Protein AF-A0A7C4SU03-F1 (afdb_monomer_lite)

Radius of gyration: 24.56 Å; chains: 1; bounding box: 64×35×61 Å

Structure (mmCIF, N/CA/C/O backbone):
data_AF-A0A7C4SU03-F1
#
_entry.id   AF-A0A7C4SU03-F1
#
loop_
_atom_site.group_PDB
_atom_site.id
_atom_site.type_symbol
_atom_site.label_atom_id
_atom_site.label_alt_id
_atom_site.label_comp_id
_atom_site.label_asym_id
_atom_site.label_entity_id
_atom_site.label_seq_id
_atom_site.pdbx_PDB_ins_code
_atom_site.Cartn_x
_atom_site.Cartn_y
_atom_site.Cartn_z
_atom_site.occupancy
_atom_site.B_iso_or_equiv
_atom_site.auth_seq_id
_atom_site.auth_comp_id
_atom_site.auth_asym_id
_atom_site.auth_atom_id
_atom_site.pdbx_PDB_model_num
ATOM 1 N N . MET A 1 1 ? -6.527 -15.882 15.528 1.00 62.25 1 MET A N 1
ATOM 2 C CA . MET A 1 1 ? -7.435 -15.009 16.306 1.00 62.25 1 MET A CA 1
ATOM 3 C C . MET A 1 1 ? -7.776 -13.803 15.451 1.00 62.25 1 MET A C 1
ATOM 5 O O . MET A 1 1 ? -6.850 -13.147 14.989 1.00 62.25 1 MET A O 1
ATOM 9 N N . ALA A 1 2 ? -9.057 -13.555 15.181 1.00 81.38 2 ALA A N 1
ATOM 10 C CA . ALA A 1 2 ? -9.484 -12.417 14.367 1.00 81.38 2 ALA A CA 1
ATOM 11 C C . ALA A 1 2 ? -9.344 -11.102 15.155 1.00 81.38 2 ALA A C 1
ATOM 13 O O . ALA A 1 2 ? -9.629 -11.066 16.355 1.00 81.38 2 ALA A O 1
ATOM 14 N N . ILE A 1 3 ? -8.913 -10.030 14.482 1.00 89.31 3 ILE A N 1
ATOM 15 C CA . ILE A 1 3 ? -8.774 -8.687 15.061 1.00 89.31 3 ILE A CA 1
ATOM 16 C C . ILE A 1 3 ? -9.475 -7.681 14.151 1.00 89.31 3 ILE A C 1
ATOM 18 O O . ILE A 1 3 ? -9.159 -7.593 12.965 1.00 89.31 3 ILE A O 1
ATOM 22 N N . LEU A 1 4 ? -10.360 -6.863 14.718 1.00 90.19 4 LEU A N 1
ATOM 23 C CA . LEU A 1 4 ? -11.078 -5.818 13.996 1.00 90.19 4 LEU A CA 1
ATOM 24 C C . LEU A 1 4 ? -10.644 -4.422 14.456 1.00 90.19 4 LEU A C 1
ATOM 26 O O . LEU A 1 4 ? -10.485 -4.157 15.642 1.00 90.19 4 LEU A O 1
ATOM 30 N N . HIS A 1 5 ? -10.486 -3.507 13.500 1.00 90.25 5 HIS A N 1
ATOM 31 C CA . HIS A 1 5 ? -10.099 -2.117 13.740 1.00 90.25 5 HIS A CA 1
ATOM 32 C C . HIS A 1 5 ? -11.241 -1.171 13.347 1.00 90.25 5 HIS A C 1
ATOM 34 O O . HIS A 1 5 ? -11.521 -1.001 12.157 1.00 90.25 5 HIS A O 1
ATOM 40 N N . LEU A 1 6 ? -11.871 -0.513 14.326 1.00 90.38 6 LEU A N 1
ATOM 41 C CA . LEU A 1 6 ? -12.967 0.437 14.101 1.00 90.38 6 LEU A CA 1
ATOM 42 C C . LEU A 1 6 ? -12.547 1.882 14.422 1.00 90.38 6 LEU A C 1
ATOM 44 O O . LEU A 1 6 ? -12.082 2.160 15.527 1.00 90.38 6 LEU A O 1
ATOM 48 N N . PRO A 1 7 ? -12.700 2.840 13.489 1.00 89.00 7 PRO A N 1
ATOM 49 C CA . PRO A 1 7 ? -12.326 4.229 13.732 1.00 89.00 7 PRO A CA 1
ATOM 50 C C . PRO A 1 7 ? -13.266 4.911 14.731 1.00 89.00 7 PRO A C 1
ATOM 52 O O . PRO A 1 7 ? -14.486 4.783 14.655 1.00 89.00 7 PRO A O 1
ATOM 55 N N . VAL A 1 8 ? -12.699 5.733 15.613 1.00 87.94 8 VAL A N 1
ATOM 56 C CA . VAL A 1 8 ? -13.459 6.456 16.641 1.00 87.94 8 VAL A CA 1
ATOM 57 C C . VAL A 1 8 ? -13.804 7.861 16.164 1.00 87.94 8 VAL A C 1
ATOM 59 O O . VAL A 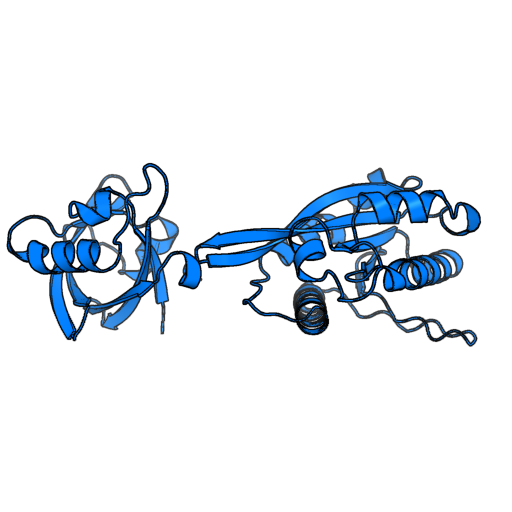1 8 ? -12.936 8.730 16.060 1.00 87.94 8 VAL A O 1
ATOM 62 N N . GLY A 1 9 ? -15.084 8.089 15.870 1.00 86.44 9 GLY A N 1
ATOM 63 C CA . GLY A 1 9 ? -15.641 9.402 15.527 1.00 86.44 9 GLY A CA 1
ATOM 64 C C . GLY A 1 9 ? -16.333 10.100 16.703 1.00 86.44 9 GLY A C 1
ATOM 65 O O . GLY A 1 9 ? -16.312 9.628 17.837 1.00 86.44 9 GLY A O 1
ATOM 66 N N . LYS A 1 10 ? -17.007 11.227 16.426 1.00 86.75 10 LYS A N 1
ATOM 67 C CA . LYS A 1 10 ? -17.815 11.960 17.425 1.00 86.75 10 LYS A CA 1
ATOM 68 C C . LYS A 1 10 ? -18.916 11.079 18.033 1.00 86.75 10 LYS A C 1
ATOM 70 O O . LYS A 1 10 ? -19.111 11.121 19.241 1.00 86.75 10 LYS A O 1
ATOM 75 N N . MET A 1 11 ? -19.588 10.271 17.208 1.00 88.81 11 MET A N 1
ATOM 76 C CA . MET A 1 11 ? -20.678 9.386 17.642 1.00 88.81 11 MET A CA 1
ATOM 77 C C . MET A 1 11 ? -20.215 8.321 18.639 1.00 88.81 11 MET A C 1
ATOM 79 O O . MET A 1 11 ? -20.899 8.077 19.630 1.00 88.81 11 MET A O 1
ATOM 83 N N . ALA A 1 12 ? -19.003 7.789 18.458 1.00 89.38 12 ALA A N 1
ATOM 84 C CA . ALA A 1 12 ? -18.433 6.801 19.372 1.00 89.38 12 ALA A CA 1
ATOM 85 C C . ALA A 1 12 ? -18.260 7.370 20.790 1.00 89.38 12 ALA A C 1
ATOM 87 O O . ALA A 1 12 ? -18.504 6.687 21.780 1.00 89.38 12 ALA A O 1
ATOM 88 N N . LEU A 1 13 ? -17.938 8.658 20.919 1.00 88.88 13 LEU A N 1
ATOM 89 C CA . LEU A 1 13 ? -17.855 9.317 22.230 1.00 88.88 13 LEU A CA 1
ATOM 90 C C . LEU A 1 13 ? -19.230 9.621 22.857 1.00 88.88 13 LEU A C 1
ATOM 92 O O . LEU A 1 13 ? -19.307 9.951 24.044 1.00 88.88 13 LEU A O 1
ATOM 96 N N . GLN A 1 14 ? -20.302 9.542 22.063 1.00 90.19 14 GLN A N 1
ATOM 97 C CA . GLN A 1 14 ? -21.685 9.778 22.482 1.00 90.19 14 GLN A CA 1
ATOM 98 C C . GLN A 1 14 ? -22.458 8.485 22.782 1.00 90.19 14 GLN A C 1
ATOM 100 O O . GLN A 1 14 ? -23.571 8.571 23.288 1.00 90.19 14 GLN A O 1
ATOM 105 N N . GLY A 1 15 ? -21.871 7.308 22.538 1.00 92.38 15 GLY A N 1
ATOM 106 C CA . GLY A 1 15 ? -22.509 6.021 22.839 1.00 92.38 15 GLY A CA 1
ATOM 107 C C . GLY A 1 15 ? -22.808 5.138 21.629 1.00 92.38 15 GLY A C 1
ATOM 108 O O . GLY A 1 15 ? -23.491 4.133 21.794 1.00 92.38 15 GLY A O 1
ATOM 109 N N . TYR A 1 16 ? -22.344 5.511 20.431 1.00 93.12 16 TYR A N 1
ATOM 110 C CA . TYR A 1 16 ? -22.682 4.813 19.189 1.00 93.12 16 TYR A CA 1
ATOM 111 C C . TYR A 1 16 ? -21.452 4.552 18.321 1.00 93.12 16 TYR A C 1
ATOM 113 O O . TYR A 1 16 ? -20.803 5.497 17.866 1.00 93.12 16 TYR A O 1
ATOM 121 N N . LEU A 1 17 ? -21.169 3.288 18.014 1.00 92.00 17 LEU A N 1
ATOM 122 C CA . LEU A 1 17 ? -20.085 2.901 17.111 1.00 92.00 17 LEU A CA 1
ATOM 123 C C . LEU A 1 17 ? -20.641 2.120 15.920 1.00 92.00 17 LEU A C 1
ATOM 125 O O . LEU A 1 17 ? -21.131 1.006 16.075 1.00 92.00 17 LEU A O 1
ATOM 129 N N . ASP A 1 18 ? -20.560 2.717 14.732 1.00 90.12 18 ASP A N 1
ATOM 130 C CA . ASP A 1 18 ? -20.998 2.076 13.492 1.00 90.12 18 ASP A CA 1
ATOM 131 C C . ASP A 1 18 ? -19.976 1.029 13.025 1.00 90.12 18 ASP A C 1
ATOM 133 O O . ASP A 1 18 ? -18.778 1.313 12.917 1.00 90.12 18 ASP A O 1
ATOM 137 N N . VAL A 1 19 ? -20.469 -0.160 12.684 1.00 88.62 19 VAL A N 1
ATOM 138 C CA . VAL A 1 19 ? -19.707 -1.249 12.068 1.00 88.62 19 VAL A CA 1
ATOM 139 C C . VAL A 1 19 ? -20.008 -1.262 10.573 1.00 88.62 19 VAL A C 1
ATOM 141 O O . VAL A 1 19 ? -21.158 -1.171 10.135 1.00 88.62 19 VAL A O 1
ATOM 144 N N . ARG A 1 20 ? -18.961 -1.336 9.751 1.00 84.75 20 ARG A N 1
ATOM 145 C CA . ARG A 1 20 ? -19.117 -1.326 8.290 1.00 84.75 20 ARG A CA 1
ATOM 146 C C . ARG A 1 20 ? -19.678 -2.666 7.815 1.00 84.75 20 ARG A C 1
ATOM 148 O O . ARG A 1 20 ? -19.338 -3.668 8.429 1.00 84.75 20 ARG A O 1
ATOM 155 N N . PRO A 1 21 ? -20.412 -2.718 6.686 1.00 84.31 21 PRO A N 1
ATOM 156 C CA . PRO A 1 21 ? -20.996 -3.956 6.153 1.00 84.31 21 PRO A CA 1
ATOM 157 C C . PRO A 1 21 ? -20.036 -5.151 6.099 1.00 84.31 21 PRO A C 1
ATOM 159 O O . PRO A 1 21 ? -20.327 -6.204 6.645 1.00 84.31 21 PRO A O 1
ATOM 162 N N . ARG A 1 22 ? -18.836 -4.950 5.550 1.00 82.94 22 ARG A N 1
ATOM 163 C CA . ARG A 1 22 ? -17.795 -5.989 5.452 1.00 82.94 22 ARG A CA 1
ATOM 164 C C . ARG A 1 22 ? -17.226 -6.474 6.795 1.00 82.94 22 ARG A C 1
ATOM 166 O O . ARG A 1 22 ? -16.601 -7.517 6.840 1.00 82.94 22 ARG A O 1
ATOM 173 N N . ASP A 1 23 ? -17.373 -5.677 7.853 1.00 87.06 23 ASP A N 1
ATOM 174 C CA . ASP A 1 23 ? -16.817 -5.958 9.179 1.00 87.06 23 ASP A CA 1
ATOM 175 C C . ASP A 1 23 ? -17.900 -6.569 10.104 1.00 87.06 23 ASP A C 1
ATOM 177 O O . ASP A 1 23 ? -17.623 -6.856 11.266 1.00 87.06 23 ASP A O 1
ATOM 181 N N . GLN A 1 24 ? -19.145 -6.737 9.625 1.00 86.69 24 GLN A N 1
ATOM 182 C CA . GLN A 1 24 ? -20.273 -7.220 10.438 1.00 86.69 24 GLN A CA 1
ATOM 183 C C . GLN A 1 24 ? -20.104 -8.682 10.855 1.00 86.69 24 GLN A C 1
ATOM 185 O O . GLN A 1 24 ? -20.382 -9.013 12.004 1.00 86.69 24 GLN A O 1
ATOM 190 N N . GLU A 1 25 ? -19.579 -9.529 9.964 1.00 86.19 25 GLU A N 1
ATOM 191 C CA . GLU A 1 25 ? -19.347 -10.958 10.227 1.00 86.19 25 GLU A CA 1
ATOM 192 C C . GLU A 1 25 ? -18.423 -11.204 11.427 1.00 86.19 25 GLU A C 1
ATOM 194 O O . GLU A 1 25 ? -18.544 -12.230 12.094 1.00 86.19 25 GLU A O 1
ATOM 199 N N . PHE A 1 26 ? -17.548 -10.246 11.761 1.00 87.56 26 PHE A N 1
ATOM 200 C CA . PHE A 1 26 ? -16.672 -10.327 12.933 1.00 87.56 26 PHE A CA 1
ATOM 201 C C . PHE A 1 26 ? -17.449 -10.483 14.247 1.00 87.56 26 PHE A C 1
ATOM 203 O O . PHE A 1 26 ? -16.982 -11.163 15.157 1.00 87.56 26 PHE A O 1
ATOM 210 N N . PHE A 1 27 ? -18.630 -9.867 14.346 1.00 85.94 27 PHE A N 1
ATOM 211 C CA . PHE A 1 27 ? -19.496 -9.969 15.522 1.00 85.94 27 PHE A CA 1
ATOM 212 C C . PHE A 1 27 ? -20.485 -11.150 15.428 1.00 85.94 27 PHE A C 1
ATOM 214 O O . PHE A 1 27 ? -21.362 -11.304 16.282 1.00 85.94 27 PHE A O 1
ATOM 221 N N . GLY A 1 28 ? -20.341 -11.999 14.404 1.00 76.81 28 GLY A N 1
ATOM 222 C CA . GLY A 1 28 ? -21.283 -13.056 14.044 1.00 76.81 28 GLY A CA 1
ATOM 223 C C . GLY A 1 28 ? -22.497 -12.535 13.269 1.00 76.81 28 GLY A C 1
ATOM 224 O O . GLY A 1 28 ? -22.737 -11.332 13.174 1.00 76.81 28 GLY A O 1
ATOM 225 N N . ALA A 1 29 ? -23.285 -13.455 12.704 1.00 63.97 29 ALA A N 1
ATOM 226 C CA . ALA A 1 29 ? -24.548 -13.105 12.064 1.00 63.97 29 ALA A CA 1
ATOM 227 C C . ALA A 1 29 ? -25.505 -12.521 13.114 1.00 63.97 29 ALA A C 1
ATOM 229 O O . ALA A 1 29 ? -25.897 -13.206 14.060 1.00 63.97 29 ALA A O 1
ATOM 230 N N . ALA A 1 30 ? -25.884 -11.253 12.956 1.00 58.44 30 ALA A N 1
ATOM 231 C CA . ALA A 1 30 ? -26.987 -10.684 13.710 1.00 58.44 30 ALA A CA 1
ATOM 232 C C . ALA A 1 30 ? -28.276 -11.356 13.214 1.00 58.44 30 ALA A C 1
ATOM 234 O O . ALA A 1 30 ? -28.812 -11.024 12.159 1.00 58.44 30 ALA A O 1
ATOM 235 N N . LEU A 1 31 ? -28.735 -12.371 13.945 1.00 54.81 31 LEU A N 1
ATOM 236 C CA . LEU A 1 31 ? -30.012 -13.039 13.710 1.00 54.81 31 LEU A CA 1
ATOM 237 C C . LEU A 1 31 ? -31.139 -12.080 14.121 1.00 54.81 31 LEU A C 1
ATOM 239 O O . LEU A 1 31 ? -31.689 -12.210 15.205 1.00 54.81 31 LEU A O 1
ATOM 243 N N . GLY A 1 32 ? -31.408 -11.067 13.292 1.00 55.00 32 GLY A N 1
ATOM 244 C CA . GLY A 1 32 ? -32.583 -10.193 13.365 1.00 55.00 32 GLY A CA 1
ATOM 245 C C . GLY A 1 32 ? -32.989 -9.746 14.775 1.00 55.00 32 GLY A C 1
ATOM 246 O O . GLY A 1 32 ? -34.032 -10.164 15.266 1.00 55.00 32 GLY A O 1
ATOM 247 N N . GLY A 1 33 ? -32.198 -8.890 15.426 1.00 67.62 33 GLY A N 1
ATOM 248 C CA . GLY A 1 33 ? -32.542 -8.345 16.743 1.00 67.62 33 GLY A CA 1
ATOM 249 C C . GLY A 1 33 ? -31.401 -7.589 17.422 1.00 67.62 33 GLY A C 1
ATOM 250 O O . GLY A 1 33 ? -30.277 -7.563 16.918 1.00 67.62 33 GLY A O 1
ATOM 251 N N . ASP A 1 34 ? -31.702 -6.969 18.567 1.00 81.06 34 ASP A N 1
ATOM 252 C CA . ASP A 1 34 ? -30.687 -6.427 19.476 1.00 81.06 34 ASP A CA 1
ATOM 253 C C . ASP A 1 34 ? -30.037 -7.600 20.231 1.00 81.06 34 ASP A C 1
ATOM 255 O O . ASP A 1 34 ? -30.725 -8.366 20.904 1.00 81.06 34 ASP A O 1
ATOM 259 N N . ARG A 1 35 ? -28.713 -7.743 20.125 1.00 88.50 35 ARG A N 1
ATOM 260 C CA . ARG A 1 35 ? -27.919 -8.747 20.855 1.00 88.50 35 ARG A CA 1
ATOM 261 C C . ARG A 1 35 ? -27.005 -8.043 21.845 1.00 88.50 35 ARG A C 1
ATOM 263 O O . ARG A 1 35 ? -26.368 -7.060 21.483 1.00 88.50 35 ARG A O 1
ATOM 270 N N . GLU A 1 36 ? -26.907 -8.527 23.074 1.00 91.88 36 GLU A N 1
ATOM 271 C CA . GLU A 1 36 ? -25.955 -7.981 24.044 1.00 91.88 36 GLU A CA 1
ATOM 272 C C . GLU A 1 36 ? -24.609 -8.689 23.927 1.00 91.88 36 GLU A C 1
ATOM 274 O O . GLU A 1 36 ? -24.545 -9.913 23.878 1.00 91.88 36 GLU A O 1
ATOM 279 N N . ILE A 1 37 ? -23.538 -7.902 23.861 1.00 93.12 37 ILE A N 1
ATOM 280 C CA . ILE A 1 37 ? -22.160 -8.389 23.881 1.00 93.12 37 ILE A CA 1
ATOM 281 C C . ILE A 1 37 ? -21.400 -7.696 25.009 1.00 93.12 37 ILE A C 1
ATOM 283 O O . ILE A 1 37 ? -21.655 -6.534 25.333 1.00 93.12 37 ILE A O 1
ATOM 287 N N . GLU A 1 38 ? -20.435 -8.394 25.588 1.00 95.62 38 GLU A N 1
ATOM 288 C CA . GLU A 1 38 ? -19.554 -7.866 26.617 1.00 95.62 38 GLU A CA 1
ATOM 289 C C . GLU A 1 38 ? -18.263 -7.327 25.989 1.00 95.62 38 GLU A C 1
ATOM 291 O O . GLU A 1 38 ? -17.546 -8.025 25.262 1.00 95.62 38 GLU A O 1
ATOM 296 N N . LEU A 1 39 ? -17.942 -6.071 26.295 1.00 96.69 39 LEU A N 1
ATOM 297 C CA . LEU A 1 39 ? -16.665 -5.455 25.957 1.00 96.69 39 LEU A CA 1
ATOM 298 C C . LEU A 1 39 ? -15.802 -5.352 27.208 1.00 96.69 39 LEU A C 1
ATOM 300 O O . LEU A 1 39 ? -16.188 -4.687 28.165 1.00 96.69 39 LEU A O 1
ATOM 304 N N . VAL A 1 40 ? -14.611 -5.939 27.160 1.00 96.81 40 VAL A N 1
ATOM 305 C CA . VAL A 1 40 ? -13.577 -5.792 28.187 1.00 96.81 40 VAL A CA 1
ATOM 306 C C . VAL A 1 40 ? -12.607 -4.691 27.754 1.00 96.81 40 VAL A C 1
ATOM 308 O O . VAL A 1 40 ? -12.037 -4.774 26.668 1.00 96.81 40 VAL A O 1
ATOM 311 N N . PHE A 1 41 ? -12.406 -3.647 28.553 1.00 95.56 41 PHE A N 1
ATOM 312 C CA . PHE A 1 41 ? -11.628 -2.454 28.196 1.00 95.56 41 PHE A CA 1
ATOM 313 C C . PHE A 1 41 ? -10.802 -1.923 29.376 1.00 95.56 41 PHE A C 1
ATOM 315 O O . PHE A 1 41 ? -10.985 -2.332 30.518 1.00 95.56 41 PHE A O 1
ATOM 322 N N . GLY A 1 42 ? -9.873 -1.000 29.096 1.00 90.19 42 GLY A N 1
ATOM 323 C CA . GLY A 1 42 ? -9.024 -0.392 30.128 1.00 90.19 42 GLY A CA 1
ATOM 324 C C . GLY A 1 42 ? -8.246 -1.430 30.941 1.00 90.19 42 GLY A C 1
ATOM 325 O O . GLY A 1 42 ? -7.688 -2.369 30.368 1.00 90.19 42 GLY A O 1
ATOM 326 N N . ASP A 1 43 ? -8.257 -1.270 32.264 1.00 87.19 43 ASP A N 1
ATOM 327 C CA . ASP A 1 43 ? -7.634 -2.180 33.231 1.00 87.19 43 ASP A CA 1
ATOM 328 C C . ASP A 1 43 ? -8.571 -3.355 33.575 1.00 87.19 43 ASP A C 1
ATOM 330 O O . ASP A 1 43 ? -8.834 -3.649 34.739 1.00 87.19 43 ASP A O 1
ATOM 334 N N . ASN A 1 44 ? -9.075 -4.037 32.537 1.00 87.75 44 ASN A N 1
ATOM 335 C CA . ASN A 1 44 ? -9.969 -5.200 32.632 1.00 87.75 44 ASN A CA 1
ATOM 336 C C . ASN A 1 44 ? -11.388 -4.891 33.166 1.00 87.75 44 ASN A C 1
ATOM 338 O O . ASN A 1 44 ? -12.046 -5.762 33.735 1.00 87.75 44 ASN A O 1
ATOM 342 N N . GLU A 1 45 ? -11.876 -3.666 32.957 1.00 93.12 45 GLU A N 1
ATOM 343 C CA . GLU A 1 45 ? -13.284 -3.308 33.165 1.00 93.12 45 GLU A CA 1
ATOM 344 C C . GLU A 1 45 ? -14.163 -3.951 32.084 1.00 93.12 45 GLU A C 1
ATOM 346 O O . GLU A 1 45 ? -13.709 -4.157 30.959 1.00 93.12 45 GLU A O 1
ATOM 351 N N . ALA A 1 46 ? -15.427 -4.242 32.395 1.00 94.19 46 ALA A N 1
ATOM 352 C CA . ALA A 1 46 ? -16.377 -4.824 31.451 1.00 94.19 46 ALA A CA 1
ATOM 353 C C . ALA A 1 46 ? -17.640 -3.966 31.324 1.00 94.19 46 ALA A C 1
ATOM 355 O O . ALA A 1 46 ? -18.087 -3.343 32.286 1.00 94.19 46 ALA A O 1
ATOM 356 N N . VAL A 1 47 ? -18.218 -3.933 30.124 1.00 95.81 47 VAL A N 1
ATOM 357 C CA . VAL A 1 47 ? -19.501 -3.280 29.852 1.00 95.81 47 VAL A CA 1
ATOM 358 C C . VAL A 1 47 ? -20.333 -4.135 28.904 1.00 95.81 47 VAL A C 1
ATOM 360 O O . VAL A 1 47 ? -19.811 -4.663 27.921 1.00 95.81 47 VAL A O 1
ATOM 363 N N . LEU A 1 48 ? -21.632 -4.237 29.173 1.00 95.19 48 LEU A N 1
ATOM 364 C CA . LEU A 1 48 ? -22.588 -4.798 28.225 1.00 95.19 48 LEU A CA 1
ATOM 365 C C . LEU A 1 48 ? -23.005 -3.717 27.232 1.00 95.19 48 LEU A C 1
ATOM 367 O O . LEU A 1 48 ? -23.380 -2.603 27.606 1.00 95.19 48 LEU A O 1
ATOM 371 N N . VAL A 1 49 ? -22.912 -4.035 25.947 1.00 93.44 49 VAL A N 1
ATOM 372 C CA . VAL A 1 49 ? -23.312 -3.138 24.866 1.00 93.44 49 VAL A CA 1
ATOM 373 C C . VAL A 1 49 ? -24.276 -3.858 23.943 1.00 93.44 49 VAL A C 1
ATOM 375 O O . VAL A 1 49 ? -24.148 -5.054 23.687 1.00 93.44 49 VAL A O 1
ATOM 378 N N . ARG A 1 50 ? -25.237 -3.113 23.404 1.00 92.62 50 ARG A N 1
ATOM 379 C CA . ARG A 1 50 ? -26.222 -3.657 22.474 1.00 92.62 50 ARG A CA 1
ATOM 380 C C . ARG A 1 50 ? -25.701 -3.554 21.058 1.00 92.62 50 ARG A C 1
ATOM 382 O O . ARG A 1 50 ? -25.456 -2.462 20.549 1.00 92.62 50 ARG A O 1
ATOM 389 N N . LEU A 1 51 ? -25.547 -4.691 20.414 1.00 90.75 51 LEU A N 1
ATOM 390 C CA . LEU A 1 51 ? -25.308 -4.814 18.996 1.00 90.75 51 LEU A CA 1
ATOM 391 C C . LEU A 1 51 ? -26.662 -4.748 18.280 1.00 90.75 51 LEU A C 1
ATOM 393 O O . LEU A 1 51 ? -27.450 -5.689 18.331 1.00 90.75 51 LEU A O 1
ATOM 397 N N . ARG A 1 52 ? -26.941 -3.609 17.648 1.00 89.00 52 ARG A N 1
ATOM 398 C CA . ARG A 1 52 ? -28.214 -3.316 16.986 1.00 89.00 52 ARG A CA 1
ATOM 399 C C . ARG A 1 52 ? -28.039 -3.289 15.478 1.00 89.00 52 ARG A C 1
ATOM 401 O O . ARG A 1 52 ? -27.178 -2.567 14.971 1.00 89.00 52 ARG A O 1
ATOM 408 N N . GLN A 1 53 ? -28.888 -4.018 14.762 1.00 84.06 53 GLN A N 1
ATOM 409 C CA . GLN A 1 53 ? -28.960 -3.964 13.306 1.00 84.06 53 GLN A CA 1
ATOM 410 C C . GLN A 1 53 ? -30.122 -3.064 12.872 1.00 84.06 53 GLN A C 1
ATOM 412 O O . GLN A 1 53 ? -31.263 -3.257 13.285 1.00 84.06 53 GLN A O 1
ATOM 417 N N . ALA A 1 54 ? -29.839 -2.056 12.051 1.00 75.31 54 ALA A N 1
ATOM 418 C CA . ALA A 1 54 ? -30.850 -1.179 11.469 1.00 75.31 54 ALA A CA 1
ATOM 419 C C . ALA A 1 54 ? -30.492 -0.878 10.011 1.00 75.31 54 ALA A C 1
ATOM 421 O O . ALA A 1 54 ? -29.415 -0.342 9.758 1.00 75.31 54 ALA A O 1
ATOM 422 N N . GLN A 1 55 ? -31.394 -1.198 9.071 1.00 68.81 55 GLN A N 1
ATOM 423 C CA . GLN A 1 55 ? -31.268 -0.867 7.638 1.00 68.81 55 GLN A CA 1
ATOM 424 C C . GLN A 1 55 ? -29.855 -1.162 7.085 1.00 68.81 55 GLN A C 1
ATOM 426 O O . GLN A 1 55 ? -29.146 -0.259 6.642 1.00 68.81 55 GLN A O 1
ATOM 431 N N . ASP A 1 56 ? -29.415 -2.418 7.214 1.00 71.44 56 ASP A N 1
ATOM 432 C CA . ASP A 1 56 ? -28.104 -2.942 6.778 1.00 71.44 56 ASP A CA 1
ATOM 433 C C . ASP A 1 56 ? -26.867 -2.413 7.516 1.00 71.44 56 ASP A C 1
ATOM 435 O O . ASP A 1 56 ? -25.724 -2.695 7.140 1.00 71.44 56 ASP A O 1
ATOM 439 N N . ARG A 1 57 ? -27.057 -1.667 8.605 1.00 79.12 57 ARG A N 1
ATOM 440 C CA . ARG A 1 57 ? -25.963 -1.172 9.442 1.00 79.12 57 ARG A CA 1
ATOM 441 C C . ARG A 1 57 ? -26.017 -1.806 10.816 1.00 79.12 57 ARG A C 1
ATOM 443 O O . ARG A 1 57 ? -27.002 -1.680 11.539 1.00 79.12 57 ARG A O 1
ATOM 450 N N . LEU A 1 58 ? -24.917 -2.449 11.178 1.00 87.81 58 LEU A N 1
ATOM 451 C CA . LEU A 1 58 ? -24.675 -2.937 12.522 1.00 87.81 58 LEU A CA 1
ATOM 452 C C . LEU A 1 58 ? -24.034 -1.817 13.351 1.00 87.81 58 LEU A C 1
ATOM 454 O O . LEU A 1 58 ? -23.102 -1.149 12.897 1.00 87.81 58 LEU A O 1
ATOM 458 N N . ARG A 1 59 ? -24.537 -1.586 14.560 1.00 91.31 59 ARG A N 1
ATOM 459 C CA . ARG A 1 59 ? -24.069 -0.528 15.458 1.00 91.31 59 ARG A CA 1
ATOM 460 C C . ARG A 1 59 ? -23.959 -1.057 16.878 1.00 91.31 59 ARG A C 1
ATOM 462 O O . ARG A 1 59 ? -24.901 -1.655 17.382 1.00 91.31 59 ARG A O 1
ATOM 469 N N . LEU A 1 60 ? -22.847 -0.761 17.545 1.00 93.06 60 LEU A N 1
ATOM 470 C CA . LEU A 1 60 ? -22.728 -0.953 18.986 1.00 93.06 60 LEU A CA 1
ATOM 471 C C . LEU A 1 60 ? -23.325 0.269 19.686 1.00 93.06 60 LEU A C 1
ATOM 473 O O . LEU A 1 60 ? -22.937 1.409 19.409 1.00 93.06 60 LEU A O 1
ATOM 477 N N . VAL A 1 61 ? -24.268 0.019 20.584 1.00 94.06 61 VAL A N 1
ATOM 478 C CA . VAL A 1 61 ? -24.997 1.008 21.371 1.00 94.06 61 VAL A CA 1
ATOM 479 C C . VAL A 1 61 ? -24.662 0.794 22.842 1.00 94.06 61 VAL A C 1
ATOM 481 O O . VAL A 1 61 ? -24.947 -0.250 23.418 1.00 94.06 61 VAL A O 1
ATOM 484 N N . TYR A 1 62 ? -24.057 1.805 23.449 1.00 94.50 62 TYR A N 1
ATOM 485 C CA . TYR A 1 62 ? -23.644 1.827 24.854 1.00 94.50 62 TYR A CA 1
ATOM 486 C C . TYR A 1 62 ? -24.027 3.171 25.466 1.00 94.50 62 TYR A C 1
ATOM 488 O O . TYR A 1 62 ? -23.199 3.920 25.988 1.00 94.50 62 TYR A O 1
ATOM 496 N N . THR A 1 63 ? -25.300 3.526 25.315 1.00 91.44 63 THR A N 1
ATOM 497 C CA . THR A 1 63 ? -25.932 4.718 25.895 1.00 91.44 63 THR A CA 1
ATOM 498 C C . THR A 1 63 ? -26.406 4.455 27.329 1.00 91.44 63 THR A C 1
ATOM 500 O O . THR A 1 63 ? -26.328 3.335 27.815 1.00 91.44 63 THR A O 1
ATOM 503 N N . GLY A 1 64 ? -26.882 5.483 28.039 1.00 91.94 64 GLY A N 1
ATOM 504 C CA . GLY A 1 64 ? -27.407 5.323 29.406 1.00 91.94 64 GLY A CA 1
ATOM 505 C C . GLY A 1 64 ? -26.323 5.141 30.475 1.00 91.94 64 GLY A C 1
ATOM 506 O O . GLY A 1 64 ? -25.135 5.316 30.191 1.00 91.94 64 GLY A O 1
ATOM 507 N N . ALA A 1 65 ? -26.735 4.849 31.711 1.00 90.75 65 ALA A N 1
ATOM 508 C CA . ALA A 1 65 ? -25.837 4.763 32.868 1.00 90.75 65 ALA A CA 1
ATOM 509 C C . ALA A 1 65 ? -24.820 3.615 32.742 1.00 90.75 65 ALA A C 1
ATOM 511 O O . ALA A 1 65 ? -23.633 3.831 32.977 1.00 90.75 65 ALA A O 1
ATOM 512 N N . GLU A 1 66 ? -25.264 2.447 32.273 1.00 89.38 66 GLU A N 1
ATOM 513 C CA . GLU A 1 66 ? -24.441 1.237 32.111 1.00 89.38 66 GLU A CA 1
ATOM 514 C C . GLU A 1 66 ? -23.270 1.443 31.140 1.00 89.38 66 GLU A C 1
ATOM 516 O O . GLU A 1 66 ? -22.164 0.975 31.384 1.00 89.38 66 GLU A O 1
ATOM 521 N N . GLY A 1 67 ? -23.472 2.221 30.071 1.00 92.25 67 GLY A N 1
ATOM 522 C CA . GLY A 1 67 ? -22.416 2.545 29.107 1.00 92.25 67 GLY A CA 1
ATOM 523 C C . GLY A 1 67 ? -21.507 3.722 29.494 1.00 92.25 67 GLY A C 1
ATOM 524 O O . GLY A 1 67 ? -20.549 4.009 28.773 1.00 92.25 67 GLY A O 1
ATOM 525 N N . GLU A 1 68 ? -21.792 4.458 30.577 1.00 93.88 68 GLU A N 1
ATOM 526 C CA . GLU A 1 68 ? -20.999 5.643 30.953 1.00 93.88 68 GLU A CA 1
ATOM 527 C C . GLU A 1 68 ? -19.534 5.334 31.302 1.00 93.88 68 GLU A C 1
ATOM 529 O O . GLU A 1 68 ? -18.687 6.115 30.859 1.00 93.88 68 GLU A O 1
ATOM 534 N N . PRO A 1 69 ? -19.183 4.235 32.004 1.00 93.94 69 PRO A N 1
ATOM 535 C CA . PRO A 1 69 ? -17.784 3.867 32.242 1.00 93.94 69 PRO A CA 1
ATOM 536 C C . PRO A 1 69 ? -16.986 3.769 30.938 1.00 93.94 69 PRO A C 1
ATOM 538 O O . PRO A 1 69 ? -15.958 4.431 30.772 1.00 93.94 69 PRO A O 1
ATOM 541 N N . PHE A 1 70 ? -17.537 3.072 29.942 1.00 95.19 70 PHE A N 1
ATOM 542 C CA . PHE A 1 70 ? -16.905 2.930 28.635 1.00 95.19 70 PHE A CA 1
ATOM 543 C C . PHE A 1 70 ? -16.808 4.262 27.883 1.00 95.19 70 PHE A C 1
ATOM 545 O O . PHE A 1 70 ? -15.755 4.593 27.336 1.00 95.19 70 PHE A O 1
ATOM 552 N N . ARG A 1 71 ? -17.858 5.098 27.901 1.00 93.75 71 ARG A N 1
ATOM 553 C CA . ARG A 1 71 ? -17.794 6.447 27.300 1.00 93.75 71 ARG A CA 1
ATOM 554 C C . ARG A 1 71 ? -16.741 7.323 27.974 1.00 93.75 71 ARG A C 1
ATOM 556 O O . ARG A 1 71 ? -16.040 8.067 27.284 1.00 93.75 71 ARG A O 1
ATOM 563 N N . ARG A 1 72 ? -16.616 7.254 29.301 1.00 92.94 72 ARG A N 1
ATOM 564 C CA . ARG A 1 72 ? -15.605 7.989 30.068 1.00 92.94 72 ARG A CA 1
ATOM 565 C C . ARG A 1 72 ? -14.200 7.529 29.695 1.00 92.94 72 ARG A C 1
ATOM 567 O O . ARG A 1 72 ? -13.353 8.382 29.434 1.00 92.94 72 ARG A O 1
ATOM 574 N N . TRP A 1 73 ? -13.986 6.221 29.580 1.00 94.50 73 TRP A N 1
ATOM 575 C CA . TRP A 1 73 ? -12.735 5.646 29.091 1.00 94.50 73 TRP A CA 1
ATOM 576 C C . TRP A 1 73 ? -12.415 6.098 27.657 1.00 94.50 73 TRP A C 1
ATOM 578 O O . TRP A 1 73 ? -11.332 6.614 27.395 1.00 94.50 73 TRP A O 1
ATOM 588 N N . LEU A 1 74 ? -13.374 6.050 26.726 1.00 92.56 74 LEU A N 1
ATOM 589 C CA . LEU A 1 74 ? -13.160 6.547 25.360 1.00 92.56 74 LEU A CA 1
ATOM 590 C C . LEU A 1 74 ? -12.766 8.033 25.336 1.00 92.56 74 LEU A C 1
ATOM 592 O O . LEU A 1 74 ? -11.859 8.428 24.603 1.00 92.56 74 LEU A O 1
ATOM 596 N N . ARG A 1 75 ? -13.423 8.874 26.144 1.00 90.62 75 ARG A N 1
ATOM 597 C CA . ARG A 1 75 ? -13.078 10.302 26.260 1.00 90.62 75 ARG A CA 1
ATOM 598 C C . ARG A 1 75 ? -11.701 10.509 26.896 1.00 90.62 75 ARG A C 1
ATOM 600 O O . ARG A 1 75 ? -11.017 11.465 26.529 1.00 90.62 75 ARG A O 1
ATOM 607 N N . SER A 1 76 ? -11.295 9.646 27.830 1.00 90.69 76 SER A N 1
ATOM 608 C CA . SER A 1 76 ? -9.997 9.742 28.502 1.00 90.69 76 SER A CA 1
ATOM 609 C C . SER A 1 76 ? -8.842 9.309 27.598 1.00 90.69 76 SER A C 1
ATOM 611 O O . SER A 1 76 ? -7.786 9.937 27.661 1.00 90.69 76 SER A O 1
ATOM 613 N N . VAL A 1 77 ? -9.044 8.315 26.726 1.00 90.38 77 VAL A N 1
ATOM 614 C CA . VAL A 1 77 ? -8.011 7.840 25.795 1.00 90.38 77 VAL A CA 1
ATOM 615 C C . VAL A 1 77 ? -7.931 8.702 24.534 1.00 90.38 77 VAL A C 1
ATOM 617 O O . VAL A 1 77 ? -6.843 9.072 24.097 1.00 90.38 77 VAL A O 1
ATOM 620 N N . PHE A 1 78 ? -9.067 9.104 23.958 1.00 87.19 78 PHE A N 1
ATOM 621 C CA . PHE A 1 78 ? -9.110 9.919 22.737 1.00 87.19 78 PHE A CA 1
ATOM 622 C C . PHE A 1 78 ? -9.172 11.429 23.030 1.00 87.19 78 PHE A C 1
ATOM 624 O O . PHE A 1 78 ? -9.953 12.172 22.415 1.00 87.19 78 PHE A O 1
ATOM 631 N N . ARG A 1 79 ? -8.336 11.884 23.977 1.00 73.25 79 ARG A N 1
ATOM 632 C CA . ARG A 1 79 ? -8.177 13.301 24.345 1.00 73.25 79 ARG A CA 1
ATOM 633 C C . ARG A 1 79 ? -7.679 14.111 23.144 1.00 73.25 79 ARG A C 1
ATOM 635 O O . ARG A 1 79 ? -6.739 13.723 22.457 1.00 73.25 79 ARG A O 1
ATOM 642 N N . GLY A 1 80 ? -8.308 15.259 22.906 1.00 65.12 80 GLY A N 1
ATOM 643 C CA . GLY A 1 80 ? -7.958 16.176 21.818 1.00 65.12 80 GLY A CA 1
ATOM 644 C C . GLY A 1 80 ? -9.112 16.392 20.846 1.00 65.12 80 GLY A C 1
ATOM 645 O O . GLY A 1 80 ? -9.655 15.456 20.257 1.00 65.12 80 GLY A O 1
ATOM 646 N N . HIS A 1 81 ? -9.526 17.648 20.690 1.00 55.03 81 HIS A N 1
ATOM 647 C CA . HIS A 1 81 ? -10.591 18.006 19.765 1.00 55.03 81 HIS A CA 1
ATOM 648 C C . HIS A 1 81 ? -10.015 18.127 18.350 1.00 55.03 81 HIS A C 1
ATOM 650 O O . HIS A 1 81 ? -9.325 19.090 18.034 1.00 55.03 81 HIS A O 1
ATOM 656 N N . ARG A 1 82 ? -10.298 17.148 17.483 1.00 61.09 82 ARG A N 1
ATOM 657 C CA . ARG A 1 82 ? -10.233 17.369 16.035 1.00 61.09 82 ARG A CA 1
ATOM 658 C C . ARG A 1 82 ? -11.639 17.700 15.536 1.00 61.09 82 ARG A C 1
ATOM 660 O O . ARG A 1 82 ? -12.540 16.891 15.763 1.00 61.09 82 ARG A O 1
ATOM 667 N N . PRO A 1 83 ? -11.840 18.848 14.866 1.00 58.22 83 PRO A N 1
ATOM 668 C CA . PRO A 1 83 ? -13.154 19.232 14.356 1.00 58.22 83 PRO A CA 1
ATOM 669 C C . PRO A 1 83 ? -13.644 18.300 13.237 1.00 58.22 83 PRO A C 1
ATOM 671 O O . PRO A 1 83 ? -14.848 18.162 13.037 1.00 58.22 83 PRO A O 1
ATOM 674 N N . ARG A 1 84 ? -12.731 17.622 12.523 1.00 65.19 84 ARG A N 1
ATOM 675 C CA . ARG A 1 84 ? -13.048 16.658 11.458 1.00 65.19 84 ARG A CA 1
ATOM 676 C C . ARG A 1 84 ? -12.149 15.418 11.535 1.00 65.19 84 ARG A C 1
ATOM 678 O O . ARG A 1 84 ? -10.965 15.523 11.852 1.00 65.19 84 ARG A O 1
ATOM 685 N N . GLY A 1 85 ? -12.717 14.259 11.194 1.00 68.06 85 GLY A N 1
ATOM 686 C CA . GLY A 1 85 ? -12.008 12.980 11.074 1.00 68.06 85 GLY A CA 1
ATOM 687 C C . GLY A 1 85 ? -11.970 12.116 12.348 1.00 68.06 85 GLY A C 1
ATOM 688 O O . GLY A 1 85 ? -12.438 12.536 13.409 1.00 68.06 85 GLY A O 1
ATOM 689 N N . PRO A 1 86 ? -11.445 10.882 12.241 1.00 77.56 86 PRO A N 1
ATOM 690 C CA . PRO A 1 86 ? -11.327 9.958 13.365 1.00 77.56 86 PRO A CA 1
ATOM 691 C C . PRO A 1 86 ? -10.293 10.443 14.387 1.00 77.56 86 PRO A C 1
ATOM 693 O O . PRO A 1 86 ? -9.305 11.086 14.030 1.00 77.56 86 PRO A O 1
ATOM 696 N N . ARG A 1 87 ? -10.513 10.110 15.660 1.00 84.12 87 ARG A N 1
ATOM 697 C CA . ARG A 1 87 ? -9.630 10.444 16.794 1.00 84.12 87 ARG A CA 1
ATOM 698 C C . ARG A 1 87 ? -8.588 9.365 17.087 1.00 84.12 87 ARG A C 1
ATOM 700 O O . ARG A 1 87 ? -7.599 9.629 17.761 1.00 84.12 87 ARG A O 1
ATOM 707 N N . GLY A 1 88 ? -8.808 8.173 16.553 1.00 86.75 88 GLY A N 1
ATOM 708 C CA . GLY A 1 88 ? -7.996 6.977 16.720 1.00 86.75 88 GLY A CA 1
ATOM 709 C C . GLY A 1 88 ? -8.807 5.764 16.286 1.00 86.75 88 GLY A C 1
ATOM 710 O O . GLY A 1 88 ? -9.779 5.909 15.533 1.00 86.75 88 GLY A O 1
ATOM 711 N N . VAL A 1 89 ? -8.410 4.586 16.745 1.00 90.44 89 VAL A N 1
ATOM 712 C CA . VAL A 1 89 ? -9.037 3.315 16.381 1.00 90.44 89 VAL A CA 1
ATOM 713 C C . VAL A 1 89 ? -9.229 2.465 17.633 1.00 90.44 89 VAL A C 1
ATOM 715 O O . VAL A 1 89 ? -8.372 2.444 18.511 1.00 90.44 89 VAL A O 1
ATOM 718 N N . LEU A 1 90 ? -10.363 1.777 17.716 1.00 92.94 90 LEU A N 1
ATOM 719 C CA . LEU A 1 90 ? -10.582 0.691 18.661 1.00 92.94 90 LEU A CA 1
ATOM 720 C C . LEU A 1 90 ? -10.199 -0.625 17.998 1.00 92.94 90 LEU A C 1
ATOM 722 O O . LEU A 1 90 ? -10.640 -0.916 16.886 1.00 92.94 90 LEU A O 1
ATOM 726 N N . VAL A 1 91 ? -9.376 -1.394 18.695 1.00 93.25 91 VAL A N 1
ATOM 727 C CA . VAL A 1 91 ? -8.934 -2.729 18.313 1.00 93.25 91 VAL A CA 1
ATOM 728 C C . VAL A 1 91 ? -9.757 -3.726 19.112 1.00 93.25 91 VAL A C 1
ATOM 730 O O . VAL A 1 91 ? -9.668 -3.753 20.338 1.00 93.25 91 VAL A O 1
ATOM 733 N N . PHE A 1 92 ? -10.563 -4.514 18.412 1.00 94.25 92 PHE A N 1
ATOM 734 C CA . PHE A 1 92 ? -11.389 -5.574 18.969 1.00 94.25 92 PHE A CA 1
ATOM 735 C C . PHE A 1 92 ? -10.710 -6.917 18.728 1.00 94.25 92 PHE A C 1
ATOM 737 O O . PHE A 1 92 ? -10.357 -7.243 17.596 1.00 94.25 92 PHE A O 1
ATOM 744 N N . GLN A 1 93 ? -10.565 -7.706 19.784 1.00 94.06 93 GLN A N 1
ATOM 745 C CA . GLN A 1 93 ? -10.089 -9.081 19.737 1.00 94.06 93 GLN A CA 1
ATOM 746 C C . GLN A 1 93 ? -11.167 -9.977 20.345 1.00 94.06 93 GLN A C 1
ATOM 748 O O . GLN A 1 93 ? -11.555 -9.783 21.497 1.00 94.06 93 GLN A O 1
ATOM 753 N N . ALA A 1 94 ? -11.657 -10.949 19.578 1.00 92.25 94 ALA A N 1
ATOM 754 C CA . ALA A 1 94 ? -12.650 -11.897 20.075 1.00 92.25 94 ALA A CA 1
ATOM 755 C C . ALA A 1 94 ? -12.030 -12.796 21.161 1.00 92.25 94 ALA A C 1
ATOM 757 O O . ALA A 1 94 ? -11.006 -13.443 20.924 1.00 92.25 94 ALA A O 1
ATOM 758 N N . LEU A 1 95 ? -12.646 -12.812 22.346 1.00 91.19 95 LEU A N 1
ATOM 759 C CA . LEU A 1 95 ? -12.335 -13.742 23.438 1.00 91.19 95 LEU A CA 1
ATOM 760 C C . LEU A 1 95 ? -13.292 -14.942 23.408 1.00 91.19 95 LEU A C 1
ATOM 762 O O . LEU A 1 95 ? -12.876 -16.069 23.659 1.00 91.19 95 LEU A O 1
ATOM 766 N N . SER A 1 96 ? -14.561 -14.700 23.070 1.00 90.19 96 SER A N 1
ATOM 767 C CA . SER A 1 96 ? -15.593 -15.706 22.788 1.00 90.19 96 SER A CA 1
ATOM 768 C C . SER A 1 96 ? -16.633 -15.129 21.808 1.00 90.19 96 SER A C 1
ATOM 770 O O . SER A 1 96 ? -16.432 -14.038 21.277 1.00 90.19 96 SER A O 1
ATOM 772 N N . ALA A 1 97 ? -17.739 -15.839 21.551 1.00 86.56 97 ALA A N 1
ATOM 773 C CA . ALA A 1 97 ? -18.783 -15.408 20.608 1.00 86.56 97 ALA A CA 1
ATOM 774 C C . ALA A 1 97 ? -19.454 -14.065 20.973 1.00 86.56 97 ALA A C 1
ATOM 776 O O . ALA A 1 97 ? -19.885 -13.328 20.083 1.00 86.56 97 ALA A O 1
ATOM 777 N N . ASP A 1 98 ? -19.525 -13.752 22.268 1.00 90.94 98 ASP A N 1
ATOM 778 C CA . ASP A 1 98 ? -20.203 -12.573 22.826 1.00 90.94 98 ASP A CA 1
ATOM 779 C C . ASP A 1 98 ? -19.276 -11.692 23.661 1.00 90.94 98 ASP A C 1
ATOM 781 O O . ASP A 1 98 ? -19.721 -10.714 24.251 1.00 90.94 98 ASP A O 1
ATOM 785 N N . ARG A 1 99 ? -17.982 -12.021 23.724 1.00 94.31 99 ARG A N 1
ATOM 786 C CA . ARG A 1 99 ? -17.020 -11.340 24.592 1.00 94.31 99 ARG A CA 1
ATOM 787 C C . ARG A 1 99 ? -15.812 -10.874 23.803 1.00 94.31 99 ARG A C 1
ATOM 789 O O . ARG A 1 99 ? -15.122 -11.681 23.176 1.00 94.31 99 ARG A O 1
ATOM 796 N N . TYR A 1 100 ? -15.515 -9.582 23.884 1.00 95.06 100 TYR A N 1
ATOM 797 C CA . TYR A 1 100 ? -14.463 -8.949 23.096 1.00 95.06 100 TYR A CA 1
ATOM 798 C C . TYR A 1 100 ? -13.532 -8.137 23.988 1.00 95.06 100 TYR A C 1
ATOM 800 O O . TYR A 1 100 ? -13.974 -7.279 24.747 1.00 95.06 100 TYR A O 1
ATOM 808 N N . GLN A 1 101 ? -12.227 -8.353 23.846 1.00 96.19 101 GLN A N 1
ATOM 809 C CA . GLN A 1 101 ? -11.235 -7.438 24.388 1.00 96.19 101 GLN A CA 1
ATOM 810 C C . GLN A 1 101 ? -11.138 -6.223 23.471 1.00 96.19 101 GLN A C 1
ATOM 812 O O . GLN A 1 101 ? -10.911 -6.351 22.267 1.00 96.19 101 GLN A O 1
ATOM 817 N N . VAL A 1 102 ? -11.251 -5.040 24.056 1.00 96.06 102 VAL A N 1
ATOM 818 C CA . VAL A 1 102 ? -11.149 -3.758 23.374 1.00 96.06 102 VAL A CA 1
ATOM 819 C C . VAL A 1 102 ? -9.914 -3.024 23.871 1.00 96.06 102 VAL A C 1
ATOM 821 O O . VAL A 1 102 ? -9.697 -2.847 25.070 1.00 96.06 102 VAL A O 1
ATOM 824 N N . ARG A 1 103 ? -9.087 -2.581 22.929 1.00 94.69 103 ARG A N 1
ATOM 825 C CA . ARG A 1 103 ? -7.937 -1.709 23.180 1.00 94.69 103 ARG A CA 1
ATOM 826 C C . ARG A 1 103 ? -8.044 -0.476 22.303 1.00 94.69 103 ARG A C 1
ATOM 828 O O . ARG A 1 103 ? -8.643 -0.511 21.233 1.00 94.69 103 ARG A O 1
ATOM 835 N N . ALA A 1 104 ? -7.466 0.625 22.751 1.00 91.38 104 ALA A N 1
ATOM 836 C CA . ALA A 1 104 ? -7.452 1.864 21.994 1.00 91.38 104 ALA A CA 1
ATOM 837 C C . ALA A 1 104 ? -6.061 2.104 21.402 1.00 91.38 104 ALA A C 1
ATOM 839 O O . ALA A 1 104 ? -5.057 2.062 22.110 1.00 91.38 104 ALA A O 1
ATOM 840 N N . GLU A 1 105 ? -6.016 2.392 20.106 1.00 89.88 105 GLU A N 1
ATOM 841 C CA . GLU A 1 105 ? -4.825 2.870 19.416 1.00 89.88 105 GLU A CA 1
ATOM 842 C C . GLU A 1 105 ? -5.003 4.344 19.044 1.00 89.88 105 GLU A C 1
ATOM 844 O O . GLU A 1 105 ? -5.993 4.755 18.424 1.00 89.88 105 GLU A O 1
ATOM 849 N N . SER A 1 106 ? -4.008 5.160 19.389 1.00 83.81 106 SER A N 1
ATOM 850 C CA . SER A 1 106 ? -3.917 6.534 18.891 1.00 83.81 106 SER A CA 1
ATOM 851 C C . SER A 1 106 ? -3.835 6.551 17.360 1.00 83.81 106 SER A C 1
ATOM 853 O O . SER A 1 106 ? -3.404 5.583 16.737 1.00 83.81 106 SER A O 1
ATOM 855 N N . LEU A 1 107 ? -4.162 7.683 16.722 1.00 79.75 107 LEU A N 1
ATOM 856 C CA . LEU A 1 107 ? -3.987 7.821 15.267 1.00 79.75 107 LEU A CA 1
ATOM 857 C C . LEU A 1 107 ? -2.569 7.493 14.796 1.00 79.75 107 LEU A C 1
ATOM 859 O O . LEU A 1 107 ? -2.420 6.984 13.696 1.00 79.75 107 LEU A O 1
ATOM 863 N N . ARG A 1 108 ? -1.537 7.790 15.595 1.00 76.31 108 ARG A N 1
ATOM 864 C CA . ARG A 1 108 ? -0.150 7.475 15.224 1.00 76.31 108 ARG A CA 1
ATOM 865 C C . ARG A 1 108 ? 0.100 5.968 15.212 1.00 76.31 108 ARG A C 1
ATOM 867 O O . ARG A 1 108 ? 0.741 5.484 14.294 1.00 76.31 108 ARG A O 1
ATOM 874 N N . GLN A 1 109 ? -0.428 5.243 16.196 1.00 81.31 109 GLN A N 1
ATOM 875 C CA . GLN A 1 109 ? -0.302 3.781 16.291 1.00 81.31 109 GLN A CA 1
ATOM 876 C C . GLN A 1 109 ? -1.153 3.061 15.243 1.00 81.31 109 GLN A C 1
ATOM 878 O O . GLN A 1 109 ? -0.732 2.049 14.688 1.00 81.31 109 GLN A O 1
ATOM 883 N N . ALA A 1 110 ? -2.330 3.613 14.956 1.00 77.94 110 ALA A N 1
ATOM 884 C CA . ALA A 1 110 ? -3.268 3.060 13.999 1.00 77.94 110 ALA A CA 1
ATOM 885 C C . ALA A 1 110 ? -2.975 3.481 12.555 1.00 77.94 110 ALA A C 1
ATOM 887 O O . ALA A 1 110 ? -3.655 3.004 11.657 1.00 77.94 110 ALA A O 1
ATOM 888 N N . GLN A 1 111 ? -2.033 4.388 12.288 1.00 79.38 111 GLN A N 1
ATOM 889 C CA . GLN A 1 111 ? -1.676 4.760 10.919 1.00 79.38 111 GLN A CA 1
ATOM 890 C C . GLN A 1 111 ? -0.708 3.742 10.318 1.00 79.38 111 GLN A C 1
ATOM 892 O O . GLN A 1 111 ? 0.336 3.439 10.885 1.00 79.38 111 GLN A O 1
ATOM 897 N N . VAL A 1 112 ? -1.060 3.257 9.135 1.00 81.94 112 VAL A N 1
ATOM 898 C CA . VAL A 1 112 ? -0.212 2.457 8.259 1.00 81.94 112 VAL A CA 1
ATOM 899 C C . VAL A 1 112 ? 0.103 3.300 7.037 1.00 81.94 112 VAL A C 1
ATOM 901 O O . VAL A 1 112 ? -0.760 4.010 6.513 1.00 81.94 112 VAL A O 1
ATOM 904 N N . GLU A 1 113 ? 1.347 3.244 6.590 1.00 87.19 113 GLU A N 1
ATOM 905 C CA . GLU A 1 113 ? 1.726 3.808 5.304 1.00 87.19 113 GLU A CA 1
ATOM 906 C C . GLU A 1 113 ? 1.534 2.721 4.241 1.00 87.19 113 GLU A C 1
ATOM 908 O O . GLU A 1 113 ? 2.015 1.606 4.405 1.00 87.19 113 GLU A O 1
ATOM 913 N N . GLU A 1 114 ? 0.790 3.018 3.182 1.00 90.44 114 GLU A N 1
ATOM 914 C CA . GLU A 1 114 ? 0.618 2.136 2.023 1.00 90.44 114 GLU A CA 1
ATOM 915 C C . GLU A 1 114 ? 1.381 2.721 0.838 1.00 90.44 114 GLU A C 1
ATOM 917 O O . GLU A 1 114 ? 1.372 3.943 0.637 1.00 90.44 114 GLU A O 1
ATOM 922 N N . LEU A 1 115 ? 1.995 1.849 0.041 1.00 93.19 115 LEU A N 1
ATOM 923 C CA . LEU A 1 115 ? 2.570 2.234 -1.244 1.00 93.19 115 LEU A CA 1
ATOM 924 C C . LEU A 1 115 ? 1.464 2.453 -2.277 1.00 93.19 115 LEU A C 1
ATOM 926 O O . LEU A 1 115 ? 0.459 1.754 -2.275 1.00 93.19 115 LEU A O 1
ATOM 930 N N . PHE A 1 116 ? 1.635 3.415 -3.173 1.00 94.00 116 PHE A N 1
ATOM 931 C CA . PHE A 1 116 ? 0.744 3.594 -4.318 1.00 94.00 116 PHE A CA 1
ATOM 932 C C . PHE A 1 116 ? 1.480 4.294 -5.458 1.00 94.00 116 PHE A C 1
ATOM 934 O O . PHE A 1 116 ? 2.498 4.954 -5.228 1.00 94.00 116 PHE A O 1
ATOM 941 N N . ILE A 1 117 ? 0.956 4.163 -6.675 1.00 95.44 117 ILE A N 1
ATOM 942 C CA . ILE A 1 117 ? 1.458 4.909 -7.829 1.00 95.44 117 ILE A CA 1
ATOM 943 C C . ILE A 1 117 ? 0.825 6.305 -7.813 1.00 95.44 117 ILE A C 1
ATOM 945 O O . ILE A 1 117 ? -0.385 6.436 -7.994 1.00 95.44 117 ILE A O 1
ATOM 949 N N . SER A 1 118 ? 1.630 7.344 -7.576 1.00 94.19 118 SER A N 1
ATOM 950 C CA . SER A 1 118 ? 1.179 8.742 -7.574 1.00 94.19 118 SER A CA 1
ATOM 951 C C . SER A 1 118 ? 0.950 9.269 -8.984 1.00 94.19 118 SER A C 1
ATOM 953 O O . SER A 1 118 ? -0.061 9.918 -9.242 1.00 94.19 118 SER A O 1
ATOM 955 N N . GLU A 1 119 ? 1.876 8.973 -9.891 1.00 95.31 119 GLU A N 1
ATOM 956 C CA . GLU A 1 119 ? 1.912 9.542 -11.235 1.00 95.31 119 GLU A CA 1
ATOM 957 C C . GLU A 1 119 ? 2.604 8.592 -12.227 1.00 95.31 119 GLU A C 1
ATOM 959 O O . GLU A 1 119 ? 3.306 7.653 -11.834 1.00 95.31 119 GLU A O 1
ATOM 964 N N . ARG A 1 120 ? 2.358 8.805 -13.527 1.00 96.25 120 ARG A N 1
ATOM 965 C CA . ARG A 1 120 ? 2.903 8.011 -14.635 1.00 96.25 120 ARG A CA 1
ATOM 966 C C . ARG A 1 120 ? 3.443 8.929 -15.724 1.00 96.25 120 ARG A C 1
ATOM 968 O O . ARG A 1 120 ? 2.709 9.790 -16.202 1.00 96.25 120 ARG A O 1
ATOM 975 N N . VAL A 1 121 ? 4.662 8.670 -16.179 1.00 96.44 121 VAL A N 1
ATOM 976 C CA . VAL A 1 121 ? 5.272 9.336 -17.336 1.00 96.44 121 VAL A CA 1
ATOM 977 C C . VAL A 1 121 ? 5.574 8.283 -18.395 1.00 96.44 121 VAL A C 1
ATOM 979 O O . VAL A 1 121 ? 6.169 7.246 -18.103 1.00 96.44 121 VAL A O 1
ATOM 982 N N . TYR A 1 122 ? 5.147 8.536 -19.631 1.00 95.88 122 TYR A N 1
ATOM 983 C CA . TYR A 1 122 ? 5.343 7.619 -20.752 1.00 95.88 122 TYR A CA 1
ATOM 984 C C . TYR A 1 122 ? 6.411 8.167 -21.690 1.00 95.88 122 TYR A C 1
ATOM 986 O O . TYR A 1 122 ? 6.239 9.242 -22.259 1.00 95.88 122 TYR A O 1
ATOM 994 N N . LEU A 1 123 ? 7.473 7.396 -21.890 1.00 93.69 123 LEU A N 1
ATOM 995 C CA . LEU A 1 123 ? 8.552 7.703 -22.818 1.00 93.69 123 LEU A CA 1
ATOM 996 C C . LEU A 1 123 ? 8.389 6.855 -24.083 1.00 93.69 123 LEU A C 1
ATOM 998 O O . LEU A 1 123 ? 7.980 5.698 -24.013 1.00 93.69 123 LEU A O 1
ATOM 1002 N N . VAL A 1 124 ? 8.686 7.444 -25.242 1.00 91.44 124 VAL A N 1
ATOM 1003 C CA . VAL A 1 124 ? 8.829 6.767 -26.549 1.00 91.44 124 VAL A CA 1
ATOM 1004 C C . VAL A 1 124 ? 7.768 5.689 -26.824 1.00 91.44 124 VAL A C 1
ATOM 1006 O O . VAL A 1 124 ? 8.027 4.491 -26.785 1.00 91.44 124 VAL A O 1
ATOM 1009 N N . GLY A 1 125 ? 6.525 6.099 -27.084 1.00 90.62 125 GLY A N 1
ATOM 1010 C CA . GLY A 1 125 ? 5.467 5.160 -27.485 1.00 90.62 125 GLY A CA 1
ATOM 1011 C C . GLY A 1 125 ? 5.037 4.150 -26.408 1.00 90.62 125 GLY A C 1
ATOM 1012 O O . GLY A 1 125 ? 4.207 3.290 -26.690 1.00 90.62 125 GLY A O 1
ATOM 1013 N N . ALA A 1 126 ? 5.519 4.260 -25.163 1.00 94.75 126 ALA A N 1
ATOM 1014 C CA . ALA A 1 126 ? 5.158 3.337 -24.084 1.00 94.75 126 ALA A CA 1
ATOM 1015 C C . ALA A 1 126 ? 3.682 3.387 -23.680 1.00 94.75 126 ALA A C 1
ATOM 1017 O O . ALA A 1 126 ? 3.182 2.429 -23.100 1.00 94.75 126 ALA A O 1
ATOM 1018 N N . ARG A 1 127 ? 2.965 4.486 -23.949 1.00 95.94 127 ARG A N 1
ATOM 1019 C CA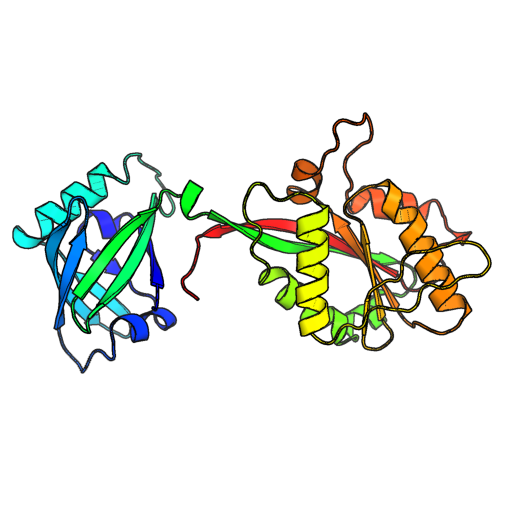 . ARG A 1 127 ? 1.575 4.672 -23.498 1.00 95.94 127 ARG A CA 1
ATOM 1020 C C . ARG A 1 127 ? 0.622 3.558 -23.963 1.00 95.94 127 ARG A C 1
ATOM 1022 O O . ARG A 1 127 ? 0.009 2.948 -23.089 1.00 95.94 127 ARG A O 1
ATOM 1029 N N . PRO A 1 128 ? 0.471 3.261 -25.269 1.00 94.94 128 PRO A N 1
ATOM 1030 C CA . PRO A 1 128 ? -0.399 2.172 -25.718 1.00 94.94 128 PRO A CA 1
ATOM 1031 C C . PRO A 1 128 ? 0.016 0.810 -25.146 1.00 94.94 128 PRO A C 1
ATOM 1033 O O . PRO A 1 128 ? -0.843 0.065 -24.684 1.00 94.94 128 PRO A O 1
ATOM 1036 N N . LEU A 1 129 ? 1.319 0.515 -25.100 1.00 94.62 129 LEU A N 1
ATOM 1037 C CA . LEU A 1 129 ? 1.832 -0.748 -24.558 1.00 94.62 129 LEU A CA 1
ATOM 1038 C C . LEU A 1 129 ? 1.520 -0.888 -23.065 1.00 94.62 129 LEU A C 1
ATOM 1040 O O . LEU A 1 129 ? 1.038 -1.923 -22.626 1.00 94.62 129 LEU A O 1
ATOM 1044 N N . SER A 1 130 ? 1.736 0.175 -22.294 1.00 93.81 130 SER A N 1
ATOM 1045 C CA . SER A 1 130 ? 1.513 0.218 -20.849 1.00 93.81 130 SER A CA 1
ATOM 1046 C C . SER A 1 130 ? 0.036 0.065 -20.478 1.00 93.81 130 SER A C 1
ATOM 1048 O O . SER A 1 130 ? -0.289 -0.670 -19.550 1.00 93.81 130 SER A O 1
ATOM 1050 N N . LEU A 1 131 ? -0.877 0.692 -21.229 1.00 92.69 131 LEU A N 1
ATOM 1051 C CA . LEU A 1 131 ? -2.319 0.593 -20.973 1.00 92.69 131 LEU A CA 1
ATOM 1052 C C . LEU A 1 131 ? -2.895 -0.796 -21.272 1.00 92.69 131 LEU A C 1
ATOM 1054 O O . LEU A 1 131 ? -3.849 -1.208 -20.616 1.00 92.69 131 LEU A O 1
ATOM 1058 N N . LEU A 1 132 ? -2.333 -1.500 -22.256 1.00 93.38 132 LEU A N 1
ATOM 1059 C CA . LEU A 1 132 ? -2.792 -2.828 -22.668 1.00 93.38 132 LEU A CA 1
ATOM 1060 C C . LEU A 1 132 ? -2.052 -3.965 -21.949 1.00 93.38 132 LEU A C 1
ATOM 1062 O O . LEU A 1 132 ? -2.482 -5.115 -22.024 1.00 93.38 132 LEU A O 1
ATOM 1066 N N . ASN A 1 133 ? -0.949 -3.674 -21.251 1.00 94.88 133 ASN A N 1
ATOM 1067 C CA . ASN A 1 133 ? -0.165 -4.703 -20.581 1.00 94.88 133 ASN A CA 1
ATOM 1068 C C . ASN A 1 133 ? -0.841 -5.147 -19.264 1.00 94.88 133 ASN A C 1
ATOM 1070 O O . ASN A 1 133 ? -0.977 -4.340 -18.336 1.00 94.88 133 ASN A O 1
ATOM 1074 N N . PRO A 1 134 ? -1.205 -6.436 -19.115 1.00 91.62 134 PRO A N 1
ATOM 1075 C CA . PRO A 1 134 ? -1.900 -6.925 -17.923 1.00 91.62 134 PRO A CA 1
ATOM 1076 C C . PRO A 1 134 ? -1.061 -6.792 -16.644 1.00 91.62 134 PRO A C 1
ATOM 1078 O O . PRO A 1 134 ? -1.609 -6.557 -15.568 1.00 91.62 134 PRO A O 1
ATOM 1081 N N . ALA A 1 135 ? 0.271 -6.880 -16.744 1.00 92.25 135 ALA A N 1
ATOM 1082 C CA . ALA A 1 135 ? 1.157 -6.721 -15.594 1.00 92.25 135 ALA A CA 1
ATOM 1083 C C . ALA A 1 135 ? 1.135 -5.281 -15.050 1.00 92.25 135 ALA A C 1
ATOM 1085 O O . ALA A 1 135 ? 1.229 -5.078 -13.839 1.00 92.25 135 ALA A O 1
ATOM 1086 N N . VAL A 1 136 ? 0.962 -4.284 -15.927 1.00 94.19 136 VAL A N 1
ATOM 1087 C CA . VAL A 1 136 ? 0.846 -2.870 -15.539 1.00 94.19 136 VAL A CA 1
ATOM 1088 C C . VAL A 1 136 ? -0.527 -2.566 -14.944 1.00 94.19 136 VAL A C 1
ATOM 1090 O O . VAL A 1 136 ? -0.614 -1.855 -13.941 1.00 94.19 136 VAL A O 1
ATOM 1093 N N . ALA A 1 137 ? -1.597 -3.118 -15.524 1.00 91.62 137 ALA A N 1
ATOM 1094 C CA . ALA A 1 137 ? -2.968 -2.886 -15.069 1.00 91.62 137 ALA A CA 1
ATOM 1095 C C . ALA A 1 137 ? -3.183 -3.290 -13.596 1.00 91.62 137 ALA A C 1
ATOM 1097 O O . ALA A 1 137 ? -3.882 -2.601 -12.854 1.00 91.62 137 ALA A O 1
ATOM 1098 N N . GLU A 1 138 ? -2.541 -4.372 -13.149 1.00 91.69 138 GLU A N 1
ATOM 1099 C CA . GLU A 1 138 ? -2.640 -4.863 -11.769 1.00 91.69 138 GLU A CA 1
ATOM 1100 C C . GLU A 1 138 ? -1.684 -4.161 -10.788 1.00 91.69 138 GLU A C 1
ATOM 1102 O O . GLU A 1 138 ? -1.881 -4.254 -9.573 1.00 91.69 138 GLU A O 1
ATOM 1107 N N . LEU A 1 139 ? -0.651 -3.472 -11.286 1.00 93.31 139 LEU A N 1
ATOM 1108 C CA . LEU A 1 139 ? 0.510 -3.054 -10.496 1.00 93.31 139 LEU A CA 1
ATOM 1109 C C . LEU A 1 139 ? 0.139 -2.167 -9.297 1.00 93.31 139 LEU A C 1
ATOM 1111 O O . LEU A 1 139 ? 0.537 -2.462 -8.171 1.00 93.31 139 LEU A O 1
ATOM 1115 N N . ASP A 1 140 ? -0.667 -1.122 -9.506 1.00 90.50 140 ASP A N 1
ATOM 1116 C CA . ASP A 1 140 ? -1.084 -0.213 -8.423 1.00 90.50 140 ASP A CA 1
ATOM 1117 C C . ASP A 1 140 ? -1.910 -0.936 -7.345 1.00 90.50 140 ASP A C 1
ATOM 1119 O O . ASP A 1 140 ? -1.737 -0.710 -6.143 1.00 90.50 140 ASP A O 1
ATOM 1123 N N . GLY A 1 141 ? -2.766 -1.872 -7.768 1.00 88.50 141 GLY A N 1
ATOM 1124 C CA . GLY A 1 141 ? -3.577 -2.689 -6.870 1.00 88.50 141 GLY A CA 1
ATOM 1125 C C . GLY A 1 141 ? -2.743 -3.638 -6.008 1.00 88.50 141 GLY A C 1
ATOM 1126 O O . GLY A 1 141 ? -3.124 -3.899 -4.866 1.00 88.50 141 GLY A O 1
ATOM 1127 N N . LYS A 1 142 ? -1.610 -4.134 -6.524 1.00 92.62 142 LYS A N 1
ATOM 1128 C CA . LYS A 1 142 ? -0.650 -4.954 -5.766 1.00 92.62 142 LYS A CA 1
ATOM 1129 C C . LYS A 1 142 ? 0.170 -4.100 -4.803 1.00 92.62 142 LYS A C 1
ATOM 1131 O O . LYS A 1 142 ? 0.208 -4.397 -3.615 1.00 92.62 142 LYS A O 1
ATOM 1136 N N . LEU A 1 143 ? 0.732 -2.987 -5.276 1.00 92.25 143 LEU A N 1
ATOM 1137 C CA . LEU A 1 143 ? 1.521 -2.074 -4.440 1.00 92.25 143 LEU A CA 1
ATOM 1138 C C . LEU A 1 143 ? 0.696 -1.498 -3.277 1.00 92.25 143 LEU A C 1
ATOM 1140 O O . LEU A 1 143 ? 1.178 -1.459 -2.147 1.00 92.25 143 LEU A O 1
ATOM 1144 N N . SER A 1 144 ? -0.577 -1.167 -3.518 1.00 87.88 144 SER A N 1
ATOM 1145 C CA . SER A 1 144 ? -1.525 -0.687 -2.496 1.00 87.88 144 SER A CA 1
ATOM 1146 C C . SER A 1 144 ? -1.776 -1.653 -1.335 1.00 87.88 144 SER A C 1
ATOM 1148 O O . SER A 1 144 ? -2.318 -1.223 -0.316 1.00 87.88 144 SER A O 1
ATOM 1150 N N . ARG A 1 145 ? -1.421 -2.938 -1.459 1.00 85.69 145 ARG A N 1
ATOM 1151 C CA . ARG A 1 145 ? -1.555 -3.936 -0.381 1.00 85.69 145 ARG A CA 1
ATOM 1152 C C . ARG A 1 145 ? -0.352 -3.953 0.555 1.00 85.69 145 ARG A C 1
ATOM 1154 O O . ARG A 1 145 ? -0.448 -4.479 1.661 1.00 85.69 145 ARG A O 1
ATOM 1161 N N . ILE A 1 146 ? 0.765 -3.362 0.138 1.00 88.00 146 ILE A N 1
ATOM 1162 C CA . ILE A 1 146 ? 2.001 -3.369 0.909 1.00 88.00 146 ILE A CA 1
ATOM 1163 C C . ILE A 1 146 ? 1.899 -2.322 2.017 1.00 88.00 146 ILE A C 1
ATOM 1165 O O . ILE A 1 146 ? 2.033 -1.116 1.792 1.00 88.00 146 ILE A O 1
ATOM 1169 N N . ALA A 1 147 ? 1.698 -2.812 3.237 1.00 84.25 147 ALA A N 1
ATOM 1170 C CA . ALA A 1 147 ? 1.837 -2.029 4.451 1.00 84.25 147 ALA A CA 1
ATOM 1171 C C . ALA A 1 147 ? 3.322 -1.790 4.765 1.00 84.25 147 ALA A C 1
ATOM 1173 O O . ALA A 1 147 ? 4.118 -2.725 4.877 1.00 84.25 147 ALA A O 1
ATOM 1174 N N . VAL A 1 148 ? 3.682 -0.525 4.957 1.00 83.25 148 VAL A N 1
ATOM 1175 C CA . VAL A 1 148 ? 5.027 -0.073 5.300 1.00 83.25 148 VAL A CA 1
ATOM 1176 C C . VAL A 1 148 ? 5.056 0.324 6.779 1.00 83.25 148 VAL A C 1
ATOM 1178 O O . VAL A 1 148 ? 4.555 1.394 7.139 1.00 83.25 148 VAL A O 1
ATOM 1181 N N . PRO A 1 149 ? 5.641 -0.501 7.665 1.00 71.69 149 PRO A N 1
ATOM 1182 C CA . PRO A 1 149 ? 5.783 -0.137 9.067 1.00 71.69 149 PRO A CA 1
ATOM 1183 C C . PRO A 1 149 ? 6.854 0.959 9.236 1.00 71.69 149 PRO A C 1
ATOM 1185 O O . PRO A 1 149 ? 7.928 0.878 8.636 1.00 71.69 149 PRO A O 1
ATOM 1188 N N . PRO A 1 150 ? 6.615 2.007 10.034 1.00 68.88 150 PRO A N 1
ATOM 1189 C CA . PRO A 1 150 ? 7.659 2.960 10.395 1.00 68.88 150 PRO A CA 1
ATOM 1190 C C . PRO A 1 150 ? 8.479 2.456 11.604 1.00 68.88 150 PRO A C 1
ATOM 1192 O O . PRO A 1 150 ? 7.871 2.017 12.580 1.00 68.88 150 PRO A O 1
ATOM 1195 N N . PRO A 1 151 ? 9.824 2.576 11.612 1.00 71.81 151 PRO A N 1
ATOM 1196 C CA . PRO A 1 151 ? 10.725 2.935 10.508 1.00 71.81 151 PRO A CA 1
ATOM 1197 C C . PRO A 1 151 ? 11.074 1.719 9.621 1.00 71.81 151 PRO A C 1
ATOM 1199 O O . PRO A 1 151 ? 11.402 0.654 10.130 1.00 71.81 151 PRO A O 1
ATOM 1202 N N . SER A 1 152 ? 11.064 1.886 8.290 1.00 81.06 152 SER A N 1
ATOM 1203 C CA . SER A 1 152 ? 11.501 0.848 7.333 1.00 81.06 152 SER A CA 1
ATOM 1204 C C . SER A 1 152 ? 12.612 1.381 6.424 1.00 81.06 152 SER A C 1
ATOM 1206 O O . SER A 1 152 ? 12.345 2.327 5.674 1.00 81.06 152 SER A O 1
ATOM 1208 N N . PRO A 1 153 ? 13.826 0.795 6.446 1.00 86.31 153 PRO A N 1
ATOM 1209 C CA . PRO A 1 153 ? 14.893 1.100 5.490 1.00 86.31 153 PRO A CA 1
ATOM 1210 C C . PRO A 1 153 ? 14.473 0.843 4.034 1.00 86.31 153 PRO A C 1
ATOM 1212 O O . PRO A 1 153 ? 13.625 -0.015 3.781 1.00 86.31 153 PRO A O 1
ATOM 1215 N N . ALA A 1 154 ? 15.097 1.535 3.073 1.00 86.06 154 ALA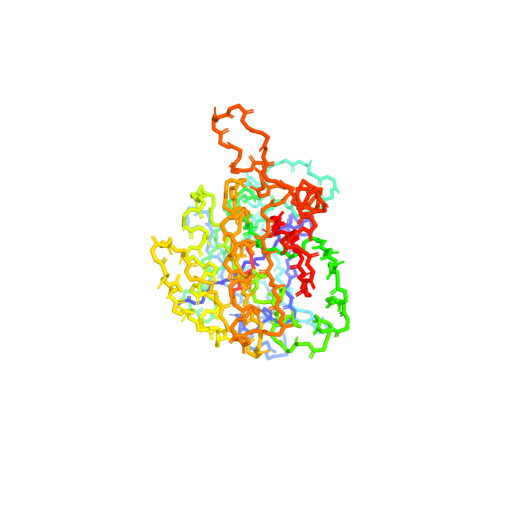 A N 1
ATOM 1216 C CA . ALA A 1 154 ? 14.798 1.374 1.644 1.00 86.06 154 ALA A CA 1
ATOM 1217 C C . ALA A 1 154 ? 14.982 -0.076 1.171 1.00 86.06 154 ALA A C 1
ATOM 1219 O O . ALA A 1 154 ? 14.126 -0.602 0.464 1.00 86.06 154 ALA A O 1
ATOM 1220 N N . ALA A 1 155 ? 16.030 -0.760 1.643 1.00 86.25 155 ALA A N 1
ATOM 1221 C CA . ALA A 1 155 ? 16.269 -2.176 1.356 1.00 86.25 155 ALA A CA 1
ATOM 1222 C C . ALA A 1 155 ? 15.111 -3.086 1.811 1.00 86.25 155 ALA A C 1
ATOM 1224 O O . ALA A 1 155 ? 14.704 -3.985 1.078 1.00 86.25 155 ALA A O 1
ATOM 1225 N N . VAL A 1 156 ? 14.525 -2.817 2.985 1.00 88.44 156 VAL A N 1
ATOM 1226 C CA . VAL A 1 156 ? 13.389 -3.594 3.514 1.00 88.44 156 VAL A CA 1
ATOM 1227 C C . VAL A 1 156 ? 12.133 -3.363 2.676 1.00 88.44 156 VAL A C 1
ATOM 1229 O O . VAL A 1 156 ? 11.414 -4.315 2.380 1.00 88.44 156 VAL A O 1
ATOM 1232 N N . ILE A 1 157 ? 11.869 -2.120 2.254 1.00 89.25 157 ILE A N 1
ATOM 1233 C CA . ILE A 1 157 ? 10.745 -1.841 1.350 1.00 89.25 157 ILE A CA 1
ATOM 1234 C C . ILE A 1 157 ? 10.968 -2.490 -0.015 1.00 89.25 157 ILE A C 1
ATOM 1236 O O . ILE A 1 157 ? 10.055 -3.136 -0.521 1.00 89.25 157 ILE A O 1
ATOM 1240 N N . ARG A 1 158 ? 12.169 -2.365 -0.590 1.00 91.25 158 ARG A N 1
ATOM 1241 C CA . ARG A 1 158 ? 12.532 -2.995 -1.866 1.00 91.25 158 ARG A CA 1
ATOM 1242 C C . ARG A 1 158 ? 12.247 -4.493 -1.825 1.00 91.25 158 ARG A C 1
ATOM 1244 O O . ARG A 1 158 ? 11.555 -5.001 -2.701 1.00 91.25 158 ARG A O 1
ATOM 1251 N N . GLN A 1 159 ? 12.717 -5.175 -0.783 1.00 91.19 159 GLN A N 1
ATOM 1252 C CA . GLN A 1 159 ? 12.509 -6.609 -0.618 1.00 91.19 159 GLN A CA 1
ATOM 1253 C C . GLN A 1 159 ? 11.018 -6.968 -0.498 1.00 91.19 159 GLN A C 1
ATOM 1255 O O . GLN A 1 159 ? 10.566 -7.874 -1.192 1.00 91.19 159 GLN A O 1
ATOM 1260 N N . ARG A 1 160 ? 10.229 -6.213 0.280 1.00 91.75 160 ARG A N 1
ATOM 1261 C CA . ARG A 1 160 ? 8.770 -6.419 0.384 1.00 91.75 160 ARG A CA 1
ATOM 1262 C C . ARG A 1 160 ? 8.042 -6.223 -0.946 1.00 91.75 160 ARG A C 1
ATOM 1264 O O . ARG A 1 160 ? 7.145 -6.996 -1.263 1.00 91.75 160 ARG A O 1
ATOM 1271 N N . ILE A 1 161 ? 8.419 -5.206 -1.725 1.00 94.00 161 ILE A N 1
ATOM 1272 C CA . ILE A 1 161 ? 7.857 -4.991 -3.067 1.00 94.00 161 ILE A CA 1
ATOM 1273 C C . ILE A 1 161 ? 8.187 -6.180 -3.965 1.00 94.00 161 ILE A C 1
ATOM 1275 O O . ILE A 1 161 ? 7.302 -6.694 -4.641 1.00 94.00 161 ILE A O 1
ATOM 1279 N N . ILE A 1 162 ? 9.440 -6.638 -3.953 1.00 93.75 162 ILE A N 1
ATOM 1280 C CA . ILE A 1 162 ? 9.855 -7.796 -4.744 1.00 93.75 162 ILE A CA 1
ATOM 1281 C C . ILE A 1 162 ? 9.052 -9.039 -4.351 1.00 93.75 162 ILE A C 1
ATOM 1283 O O . ILE A 1 162 ? 8.557 -9.728 -5.235 1.00 93.75 162 ILE A O 1
ATOM 1287 N N . GLU A 1 163 ? 8.895 -9.320 -3.059 1.00 93.19 163 GLU A N 1
ATOM 1288 C CA . GLU A 1 163 ? 8.119 -10.466 -2.567 1.00 93.19 163 GLU A CA 1
ATOM 1289 C C . GLU A 1 163 ? 6.657 -10.415 -3.025 1.00 93.19 163 GLU A C 1
ATOM 1291 O O . GLU A 1 163 ? 6.167 -11.392 -3.592 1.00 93.19 163 GLU A O 1
ATOM 1296 N N . GLU A 1 164 ? 5.984 -9.274 -2.859 1.00 93.81 164 GLU A N 1
ATOM 1297 C CA . GLU A 1 164 ? 4.588 -9.097 -3.281 1.00 93.81 164 GLU A CA 1
ATOM 1298 C C . GLU A 1 164 ? 4.432 -9.247 -4.804 1.00 93.81 164 GLU A C 1
ATOM 1300 O O . GLU A 1 164 ? 3.501 -9.893 -5.289 1.00 93.81 164 GLU A O 1
ATOM 1305 N N . LEU A 1 165 ? 5.359 -8.685 -5.586 1.00 95.25 165 LEU A N 1
ATOM 1306 C CA . LEU A 1 165 ? 5.329 -8.813 -7.042 1.00 95.25 165 LEU A CA 1
ATOM 1307 C C . LEU A 1 165 ? 5.618 -10.252 -7.483 1.00 95.25 165 LEU A C 1
ATOM 1309 O O . LEU A 1 165 ? 4.942 -10.756 -8.378 1.00 95.25 165 LEU A O 1
ATOM 1313 N N . VAL A 1 166 ? 6.548 -10.954 -6.836 1.00 94.62 166 VAL A N 1
ATOM 1314 C CA . VAL A 1 166 ? 6.809 -12.372 -7.125 1.00 94.62 166 VAL A CA 1
ATOM 1315 C C . VAL A 1 166 ? 5.579 -13.231 -6.830 1.00 94.62 166 VAL A C 1
ATOM 1317 O O . VAL A 1 166 ? 5.192 -14.050 -7.662 1.00 94.62 166 VAL A O 1
ATOM 1320 N N . GLN A 1 167 ? 4.889 -12.988 -5.712 1.00 92.69 167 GLN A N 1
ATOM 1321 C CA . GLN A 1 167 ? 3.604 -13.637 -5.416 1.00 92.69 167 GLN A CA 1
ATOM 1322 C C . GLN A 1 167 ? 2.518 -13.292 -6.447 1.00 92.69 167 GLN A C 1
ATOM 1324 O O . GLN A 1 167 ? 1.635 -14.101 -6.722 1.00 92.69 167 GLN A O 1
ATOM 1329 N N . ALA A 1 168 ? 2.597 -12.113 -7.065 1.00 91.75 168 ALA A N 1
ATOM 1330 C CA . ALA A 1 168 ? 1.747 -11.706 -8.180 1.00 91.75 168 ALA A CA 1
ATOM 1331 C C . ALA A 1 168 ? 2.222 -12.231 -9.553 1.00 91.75 168 ALA A C 1
ATOM 1333 O O . ALA A 1 168 ? 1.770 -11.726 -10.583 1.00 91.75 168 ALA A O 1
ATOM 1334 N N . GLY A 1 169 ? 3.123 -13.217 -9.593 1.00 94.12 169 GLY A N 1
ATOM 1335 C CA . GLY A 1 169 ? 3.566 -13.879 -10.822 1.00 94.12 169 GLY A CA 1
ATOM 1336 C C . GLY A 1 169 ? 4.654 -13.136 -11.598 1.00 94.12 169 GLY A C 1
ATOM 1337 O O . GLY A 1 169 ? 4.884 -13.448 -12.765 1.00 94.12 169 GLY A O 1
ATOM 1338 N N . TRP A 1 170 ? 5.314 -12.147 -10.990 1.00 95.75 170 TRP A N 1
ATOM 1339 C CA . TRP A 1 170 ? 6.536 -11.577 -11.554 1.00 95.75 170 TRP A CA 1
ATOM 1340 C C . TRP A 1 170 ? 7.723 -12.507 -11.297 1.00 95.75 170 TRP A C 1
ATOM 1342 O O . TRP A 1 170 ? 7.864 -13.082 -10.222 1.00 95.75 170 TRP A O 1
ATOM 1352 N N . ILE A 1 171 ? 8.612 -12.640 -12.273 1.00 94.25 171 ILE A N 1
ATOM 1353 C CA . ILE A 1 171 ? 9.766 -13.538 -12.189 1.00 94.25 171 ILE A CA 1
ATOM 1354 C C . ILE A 1 171 ? 11.033 -12.690 -12.156 1.00 94.25 171 ILE A C 1
ATOM 1356 O O . ILE A 1 171 ? 11.158 -11.729 -12.913 1.00 94.25 171 ILE A O 1
ATOM 1360 N N . ARG A 1 172 ? 11.994 -13.025 -11.291 1.00 90.25 172 ARG A N 1
ATOM 1361 C CA . ARG A 1 172 ? 13.305 -12.361 -11.319 1.00 90.25 172 ARG A CA 1
ATOM 1362 C C . ARG A 1 172 ? 13.984 -12.665 -12.652 1.00 90.25 172 ARG A C 1
ATOM 1364 O O . ARG A 1 172 ? 14.142 -13.828 -13.017 1.00 90.25 172 ARG A O 1
ATOM 1371 N N . GLY A 1 173 ? 14.351 -11.620 -13.386 1.00 79.75 173 GLY A N 1
ATOM 1372 C CA . GLY A 1 173 ? 15.113 -11.764 -14.616 1.00 79.75 173 GLY A CA 1
ATOM 1373 C C . GLY A 1 173 ? 16.478 -12.395 -14.345 1.00 79.75 173 GLY A C 1
ATOM 1374 O O . GLY A 1 173 ? 16.952 -12.459 -13.210 1.00 79.75 173 GLY A O 1
ATOM 1375 N N . GLN A 1 174 ? 17.142 -12.833 -15.408 1.00 76.50 174 GLN A N 1
ATOM 1376 C CA . GLN A 1 174 ? 18.559 -13.162 -15.321 1.00 76.50 174 GLN A CA 1
ATOM 1377 C C . GLN A 1 174 ? 19.377 -11.868 -15.377 1.00 76.50 174 GLN A C 1
ATOM 1379 O O . GLN A 1 174 ? 19.004 -10.912 -16.073 1.00 76.50 174 GLN A O 1
ATOM 1384 N N . SER A 1 175 ? 20.483 -11.825 -14.632 1.00 69.06 175 SER A N 1
ATOM 1385 C CA . SER A 1 175 ? 21.480 -10.775 -14.833 1.00 69.06 175 SER A CA 1
ATOM 1386 C C . SER A 1 175 ? 22.018 -10.914 -16.256 1.00 69.06 175 SER A C 1
ATOM 1388 O O . SER A 1 175 ? 22.286 -12.024 -16.716 1.00 69.06 175 SER A O 1
ATOM 1390 N N . VAL A 1 176 ? 22.104 -9.800 -16.980 1.00 65.44 176 VAL A N 1
ATOM 1391 C CA . VAL A 1 176 ? 22.699 -9.789 -18.319 1.00 65.44 176 VAL A CA 1
ATOM 1392 C C . VAL A 1 176 ? 24.139 -9.348 -18.153 1.00 65.44 176 VAL A C 1
ATOM 1394 O O . VAL A 1 176 ? 24.396 -8.226 -17.727 1.00 65.44 176 VAL A O 1
ATOM 1397 N N . GLY A 1 177 ? 25.056 -10.272 -18.439 1.00 51.75 177 GLY A N 1
ATOM 1398 C CA . GLY A 1 177 ? 26.486 -10.113 -18.223 1.00 51.75 177 GLY A CA 1
ATOM 1399 C C . GLY A 1 177 ? 27.268 -10.235 -19.524 1.00 51.75 177 GLY A C 1
ATOM 1400 O O . GLY A 1 177 ? 27.447 -11.326 -20.051 1.00 51.75 177 GLY A O 1
ATOM 1401 N N . GLY A 1 178 ? 27.770 -9.097 -19.995 1.00 53.44 178 GLY A N 1
ATOM 1402 C CA . GLY A 1 178 ? 28.901 -8.982 -20.920 1.00 53.44 178 GLY A CA 1
ATOM 1403 C C . GLY A 1 178 ? 30.066 -8.253 -20.240 1.00 53.44 178 GLY A C 1
ATOM 1404 O O . GLY A 1 178 ? 30.639 -7.342 -20.822 1.00 53.44 178 GLY A O 1
ATOM 1405 N N . GLY A 1 179 ? 30.325 -8.556 -18.960 1.00 56.34 179 GLY A N 1
ATOM 1406 C CA . GLY A 1 179 ? 31.315 -7.873 -18.109 1.00 56.34 179 GLY A CA 1
ATOM 1407 C C . GLY A 1 179 ? 30.750 -6.782 -17.184 1.00 56.34 179 GLY A C 1
ATOM 1408 O O . GLY A 1 179 ? 31.351 -6.489 -16.156 1.00 56.34 179 GLY A O 1
ATOM 1409 N N . LEU A 1 180 ? 29.567 -6.236 -17.479 1.00 59.91 180 LEU A N 1
ATOM 1410 C CA . LEU A 1 180 ? 28.824 -5.348 -16.575 1.00 59.91 180 LEU A CA 1
ATOM 1411 C C . LEU A 1 180 ? 27.828 -6.181 -15.760 1.00 59.91 180 LEU A C 1
ATOM 1413 O O . LEU A 1 180 ? 26.875 -6.721 -16.316 1.00 59.91 180 LEU A O 1
ATOM 1417 N N . LEU A 1 181 ? 28.049 -6.313 -14.451 1.00 66.38 181 LEU A N 1
ATOM 1418 C CA . LEU A 1 181 ? 27.103 -6.964 -13.538 1.00 66.38 181 LEU A CA 1
ATOM 1419 C C . LEU A 1 181 ? 25.920 -6.021 -13.282 1.00 66.38 181 LEU A C 1
ATOM 1421 O O . LEU A 1 181 ? 25.904 -5.278 -12.305 1.00 66.38 181 LEU A O 1
ATOM 1425 N N . LEU A 1 182 ? 24.945 -6.020 -14.193 1.00 76.00 182 LEU A N 1
ATOM 1426 C CA . LEU A 1 182 ? 23.698 -5.278 -14.019 1.00 76.00 182 LEU A CA 1
ATOM 1427 C C . LEU A 1 182 ? 22.691 -6.143 -13.254 1.00 76.00 182 LEU A C 1
ATOM 1429 O O . LEU A 1 182 ? 22.411 -7.285 -13.648 1.00 76.00 182 LEU A O 1
ATOM 1433 N N . GLU A 1 183 ? 22.143 -5.601 -12.164 1.00 75.81 183 GLU A N 1
ATOM 1434 C CA . GLU A 1 183 ? 21.092 -6.273 -11.401 1.00 75.81 183 GLU A CA 1
ATOM 1435 C C . GLU A 1 183 ? 19.880 -6.570 -12.290 1.00 75.81 183 GLU A C 1
ATOM 1437 O O . GLU A 1 183 ? 19.508 -5.806 -13.185 1.00 75.81 183 GLU A O 1
ATOM 1442 N N . ALA A 1 184 ? 19.271 -7.732 -12.068 1.00 80.19 184 ALA A N 1
ATOM 1443 C CA . ALA A 1 184 ? 18.117 -8.151 -12.840 1.00 80.19 184 ALA A CA 1
ATOM 1444 C C . ALA A 1 184 ? 16.832 -7.485 -12.335 1.00 80.19 184 ALA A C 1
ATOM 1446 O O . ALA A 1 184 ? 16.556 -7.484 -11.135 1.00 80.19 184 ALA A O 1
ATOM 1447 N N . GLY A 1 185 ? 16.015 -6.992 -13.268 1.00 89.94 185 GLY A N 1
ATOM 1448 C CA . GLY A 1 185 ? 14.663 -6.531 -12.969 1.00 89.94 185 GLY A CA 1
ATOM 1449 C C . GLY A 1 185 ? 13.680 -7.682 -12.744 1.00 89.94 185 GLY A C 1
ATOM 1450 O O . GLY A 1 185 ? 14.013 -8.866 -12.848 1.00 89.94 185 GLY A O 1
ATOM 1451 N N . LEU A 1 186 ? 12.428 -7.330 -12.471 1.00 95.25 186 LEU A N 1
ATOM 1452 C CA . LEU A 1 186 ? 11.301 -8.260 -12.405 1.00 95.25 186 LEU A CA 1
ATOM 1453 C C . LEU A 1 186 ? 10.589 -8.311 -13.755 1.00 95.25 186 LEU A C 1
ATOM 1455 O O . LEU A 1 186 ? 10.288 -7.270 -14.320 1.00 95.25 186 LEU A O 1
ATOM 1459 N N . ARG A 1 187 ? 10.271 -9.500 -14.266 1.00 94.50 187 ARG A N 1
ATOM 1460 C CA . ARG A 1 187 ? 9.635 -9.691 -15.575 1.00 94.50 187 ARG A CA 1
ATOM 1461 C C . ARG A 1 187 ? 8.247 -10.300 -15.471 1.00 94.50 187 ARG A C 1
ATOM 1463 O O . ARG A 1 187 ? 8.040 -11.233 -14.698 1.00 94.50 187 ARG A O 1
ATOM 1470 N N . ARG A 1 188 ? 7.318 -9.809 -16.292 1.00 95.25 188 ARG A N 1
ATOM 1471 C CA . ARG A 1 188 ? 5.988 -10.402 -16.497 1.00 95.25 188 ARG A CA 1
ATOM 1472 C C . ARG A 1 188 ? 5.390 -9.891 -17.807 1.00 95.25 188 ARG A C 1
ATOM 1474 O O . ARG A 1 188 ? 5.430 -8.695 -18.066 1.00 95.25 188 ARG A O 1
ATOM 1481 N N . SER A 1 189 ? 4.821 -10.784 -18.618 1.00 93.38 189 SER A N 1
ATOM 1482 C CA . SER A 1 189 ? 4.077 -10.428 -19.842 1.00 93.38 189 SER A CA 1
ATOM 1483 C C . SER A 1 189 ? 4.824 -9.459 -20.776 1.00 93.38 189 SER A C 1
ATOM 1485 O O . SER A 1 189 ? 4.289 -8.416 -21.146 1.00 93.38 189 SER A O 1
ATOM 1487 N N . GLY A 1 190 ? 6.091 -9.760 -21.086 1.00 92.56 190 GLY A N 1
ATOM 1488 C CA . GLY A 1 190 ? 6.943 -8.919 -21.943 1.00 92.56 190 GLY A CA 1
ATOM 1489 C C . GLY A 1 190 ? 7.419 -7.606 -21.305 1.00 92.56 190 GLY A C 1
ATOM 1490 O O . GLY A 1 190 ? 8.225 -6.903 -21.905 1.00 92.56 190 GLY A O 1
ATOM 1491 N N . ALA A 1 191 ? 6.981 -7.268 -20.088 1.00 95.75 191 ALA A N 1
ATOM 1492 C CA . ALA A 1 191 ? 7.459 -6.102 -19.355 1.00 95.75 191 ALA A CA 1
ATOM 1493 C C . ALA A 1 191 ? 8.601 -6.464 -18.395 1.00 95.75 191 ALA A C 1
ATOM 1495 O O . ALA A 1 191 ? 8.576 -7.529 -17.771 1.00 95.75 191 ALA A O 1
ATOM 1496 N N . GLU A 1 192 ? 9.564 -5.558 -18.226 1.00 95.81 192 GLU A N 1
ATOM 1497 C CA . GLU A 1 192 ? 10.589 -5.629 -17.178 1.00 95.81 192 GLU A CA 1
ATOM 1498 C C . GLU A 1 192 ? 10.548 -4.393 -16.286 1.00 95.81 192 GLU A C 1
ATOM 1500 O O . GLU A 1 192 ? 10.535 -3.265 -16.767 1.00 95.81 192 GLU A O 1
ATOM 1505 N N . LEU A 1 193 ? 10.529 -4.621 -14.977 1.00 97.00 193 LEU A N 1
ATOM 1506 C CA . LEU A 1 193 ? 10.353 -3.625 -13.939 1.00 97.00 193 LEU A CA 1
ATOM 1507 C C . LEU A 1 193 ? 11.600 -3.497 -13.072 1.00 97.00 193 LEU A C 1
ATOM 1509 O O . LEU A 1 193 ? 12.117 -4.485 -12.549 1.00 97.00 193 LEU A O 1
ATOM 1513 N N . HIS A 1 194 ? 12.017 -2.252 -12.867 1.00 95.62 194 HIS A N 1
ATOM 1514 C CA . HIS A 1 194 ? 13.126 -1.865 -12.002 1.00 95.62 194 HIS A CA 1
ATOM 1515 C C . HIS A 1 194 ? 12.651 -0.955 -10.869 1.00 95.62 194 HIS A C 1
ATOM 1517 O O . HIS A 1 194 ? 11.785 -0.100 -11.060 1.00 95.62 194 HIS A O 1
ATOM 1523 N N . LEU A 1 195 ? 13.222 -1.147 -9.678 1.00 93.94 195 LEU A N 1
ATOM 1524 C CA . LEU A 1 195 ? 12.937 -0.346 -8.486 1.00 93.94 195 LEU A CA 1
ATOM 1525 C C . LEU A 1 195 ? 14.078 0.653 -8.263 1.00 93.94 195 LEU A C 1
ATOM 1527 O O . LEU A 1 195 ? 15.204 0.253 -7.978 1.00 93.94 195 LEU A O 1
ATOM 1531 N N . VAL A 1 196 ? 13.777 1.944 -8.348 1.00 92.25 196 VAL A N 1
ATOM 1532 C CA . VAL A 1 196 ? 14.726 3.053 -8.189 1.00 92.25 196 VAL A CA 1
ATOM 1533 C C . VAL A 1 196 ? 14.312 3.848 -6.954 1.00 92.25 196 VAL A C 1
ATOM 1535 O O . VAL A 1 196 ? 13.573 4.831 -7.020 1.00 92.25 196 VAL A O 1
ATOM 1538 N N . LEU A 1 197 ? 14.737 3.370 -5.783 1.00 89.06 197 LEU A N 1
ATOM 1539 C CA . LEU A 1 197 ? 14.452 4.062 -4.521 1.00 89.06 197 LEU A CA 1
ATOM 1540 C C . LEU A 1 197 ? 15.471 5.171 -4.235 1.00 89.06 197 LEU A C 1
ATOM 1542 O O . LEU A 1 197 ? 15.141 6.127 -3.537 1.00 89.06 197 LEU A O 1
ATOM 1546 N N . GLU A 1 198 ? 16.665 5.079 -4.820 1.00 85.62 198 GLU A N 1
ATOM 1547 C CA . GLU A 1 198 ? 17.750 6.048 -4.679 1.00 85.62 198 GLU A CA 1
ATOM 1548 C C . GLU A 1 198 ? 18.195 6.569 -6.058 1.00 85.62 198 GLU A C 1
ATOM 1550 O O . GLU A 1 198 ? 18.085 5.837 -7.044 1.00 85.62 198 GLU A O 1
ATOM 1555 N N . PRO A 1 199 ? 18.694 7.818 -6.169 1.00 82.44 199 PRO A N 1
ATOM 1556 C CA . PRO A 1 199 ? 19.021 8.408 -7.469 1.00 82.44 199 PRO A CA 1
ATOM 1557 C C . PRO A 1 199 ? 20.052 7.631 -8.314 1.00 82.44 199 PRO A C 1
ATOM 1559 O O . PRO A 1 199 ? 19.854 7.553 -9.526 1.00 82.44 199 PRO A O 1
ATOM 1562 N N . PRO A 1 200 ? 21.131 7.048 -7.741 1.00 84.50 200 PRO A N 1
ATOM 1563 C CA . PRO A 1 200 ? 22.132 6.320 -8.529 1.00 84.50 200 PRO A CA 1
ATOM 1564 C C . PRO A 1 200 ? 21.576 5.100 -9.274 1.00 84.50 200 PRO A C 1
ATOM 1566 O O . PRO A 1 200 ? 22.080 4.755 -10.343 1.00 84.50 200 PRO A O 1
ATOM 1569 N N . ASP A 1 201 ? 20.511 4.484 -8.754 1.00 87.62 201 ASP A N 1
ATOM 1570 C CA . ASP A 1 201 ? 19.925 3.266 -9.322 1.00 87.62 201 ASP A CA 1
ATOM 1571 C C . ASP A 1 201 ? 19.273 3.511 -10.693 1.00 87.62 201 ASP A C 1
ATOM 1573 O O . ASP A 1 201 ? 19.102 2.572 -11.472 1.00 87.62 201 ASP A O 1
ATOM 1577 N N . LEU A 1 202 ? 18.907 4.762 -11.009 1.00 90.06 202 LEU A N 1
ATOM 1578 C CA . LEU A 1 202 ? 18.191 5.094 -12.242 1.00 90.06 202 LEU A CA 1
ATOM 1579 C C . LEU A 1 202 ? 19.001 4.725 -13.485 1.00 90.06 202 LEU A C 1
ATOM 1581 O O . LEU A 1 202 ? 18.488 4.073 -14.390 1.00 90.06 202 LEU A O 1
ATOM 1585 N N . TYR A 1 203 ? 20.273 5.118 -13.524 1.00 89.12 203 TYR A N 1
ATOM 1586 C CA . TYR A 1 203 ? 21.125 4.894 -14.690 1.00 89.12 203 TYR A CA 1
ATOM 1587 C C . TYR A 1 203 ? 21.365 3.402 -14.927 1.00 89.12 203 TYR A C 1
ATOM 1589 O O . TYR A 1 203 ? 21.301 2.938 -16.064 1.00 89.12 203 TYR A O 1
ATOM 1597 N N . LEU A 1 204 ? 21.568 2.635 -13.851 1.00 88.88 204 LEU A N 1
ATOM 1598 C CA . LEU A 1 204 ? 21.724 1.182 -13.926 1.00 88.88 204 LEU A CA 1
ATOM 1599 C C . LEU A 1 204 ? 20.446 0.508 -14.443 1.00 88.88 204 LEU A C 1
ATOM 1601 O O . LEU A 1 204 ? 20.523 -0.357 -15.317 1.00 88.88 204 LEU A O 1
ATOM 1605 N N . ALA A 1 205 ? 19.277 0.948 -13.969 1.00 91.81 205 ALA A N 1
ATOM 1606 C CA . ALA A 1 205 ? 17.987 0.461 -14.447 1.00 91.81 205 ALA A CA 1
ATOM 1607 C C . ALA A 1 205 ? 17.779 0.753 -15.943 1.00 91.81 205 ALA A C 1
ATOM 1609 O O . ALA A 1 205 ? 17.412 -0.145 -16.701 1.00 91.81 205 ALA A O 1
ATOM 1610 N N . LEU A 1 206 ? 18.060 1.981 -16.395 1.00 92.00 206 LEU A N 1
ATOM 1611 C CA . LEU A 1 206 ? 17.923 2.368 -17.805 1.00 92.00 206 LEU A CA 1
ATOM 1612 C C . LEU A 1 206 ? 18.870 1.570 -18.715 1.00 92.00 206 LEU A C 1
ATOM 1614 O O . LEU A 1 206 ? 18.438 1.056 -19.747 1.00 92.00 206 LEU A O 1
ATOM 1618 N N . LEU A 1 207 ? 20.134 1.393 -18.313 1.00 90.44 207 LEU A N 1
ATOM 1619 C CA . LEU A 1 207 ? 21.097 0.559 -19.042 1.00 90.44 207 LEU A CA 1
ATOM 1620 C C . LEU A 1 207 ? 20.621 -0.895 -19.149 1.00 90.44 207 LEU A C 1
ATOM 1622 O O . LEU A 1 207 ? 20.710 -1.510 -20.216 1.00 90.44 207 LEU A O 1
ATOM 1626 N N . ARG A 1 208 ? 20.074 -1.447 -18.060 1.00 90.25 208 ARG A N 1
ATOM 1627 C CA . ARG A 1 208 ? 19.583 -2.827 -18.035 1.00 90.25 208 ARG A CA 1
ATOM 1628 C C . ARG A 1 208 ? 18.372 -3.031 -18.937 1.00 90.25 208 ARG A C 1
ATOM 1630 O O . ARG A 1 208 ? 18.323 -4.041 -19.649 1.00 90.25 208 ARG A O 1
ATOM 1637 N N . LEU A 1 209 ? 17.425 -2.093 -18.909 1.00 91.94 209 LEU A N 1
ATOM 1638 C CA . LEU A 1 209 ? 16.284 -2.081 -19.822 1.00 91.94 209 LEU A CA 1
ATOM 1639 C C . LEU A 1 209 ? 16.769 -2.038 -21.266 1.00 91.94 209 LEU A C 1
ATOM 1641 O O . LEU A 1 209 ? 16.307 -2.821 -22.092 1.00 91.94 209 LEU A O 1
ATOM 1645 N N . GLY A 1 210 ? 17.772 -1.212 -21.551 1.00 90.88 210 GLY A N 1
ATOM 1646 C CA . GLY A 1 210 ? 18.317 -1.114 -22.890 1.00 90.88 210 GLY A CA 1
ATOM 1647 C C . GLY A 1 210 ? 18.941 -2.377 -23.449 1.00 90.88 210 GLY A C 1
ATOM 1648 O O . GLY A 1 210 ? 18.670 -2.766 -24.589 1.00 90.88 210 GLY A O 1
ATOM 1649 N N . ALA A 1 211 ? 19.702 -3.083 -22.617 1.00 88.62 211 ALA A N 1
ATOM 1650 C CA . ALA A 1 211 ? 20.178 -4.416 -22.960 1.00 88.62 211 ALA A CA 1
ATOM 1651 C C . ALA A 1 211 ? 18.998 -5.373 -23.220 1.00 88.62 211 ALA A C 1
ATOM 1653 O O . ALA A 1 211 ? 19.004 -6.121 -24.196 1.00 88.62 211 ALA A O 1
ATOM 1654 N N . GLY A 1 212 ? 17.954 -5.317 -22.385 1.00 89.56 212 GLY A N 1
ATOM 1655 C CA . GLY A 1 212 ? 16.737 -6.112 -22.555 1.00 89.56 212 GLY A CA 1
ATOM 1656 C C . GLY A 1 212 ? 16.060 -5.894 -23.911 1.00 89.56 212 GLY A C 1
ATOM 1657 O O . GLY A 1 212 ? 15.738 -6.872 -24.588 1.00 89.56 212 GLY A O 1
ATOM 1658 N N . PHE A 1 213 ? 15.892 -4.638 -24.329 1.00 91.12 213 PHE A N 1
ATOM 1659 C CA . PHE A 1 213 ? 15.312 -4.292 -25.628 1.00 91.12 213 PHE A CA 1
ATOM 1660 C C . PHE A 1 213 ? 16.192 -4.727 -26.798 1.00 91.12 213 PHE A C 1
ATOM 1662 O O . PHE A 1 213 ? 15.704 -5.343 -27.745 1.00 91.12 213 PHE A O 1
ATOM 1669 N N . THR A 1 214 ? 17.500 -4.470 -26.717 1.00 89.88 214 THR A N 1
ATOM 1670 C CA . THR A 1 214 ? 18.467 -4.841 -27.766 1.00 89.88 214 THR A CA 1
ATOM 1671 C C . THR A 1 214 ? 18.471 -6.349 -28.017 1.00 89.88 214 THR A C 1
ATOM 1673 O O . THR A 1 214 ? 18.500 -6.801 -29.161 1.00 89.88 214 THR A O 1
ATOM 1676 N N . HIS A 1 215 ? 18.361 -7.141 -26.949 1.00 87.56 215 HIS A N 1
ATOM 1677 C CA . HIS A 1 215 ? 18.275 -8.597 -27.025 1.00 87.56 215 HIS A CA 1
ATOM 1678 C C . HIS A 1 215 ? 16.849 -9.130 -27.238 1.00 87.56 215 HIS A C 1
ATOM 1680 O O . HIS A 1 215 ? 16.650 -10.342 -27.157 1.00 87.56 215 HIS A O 1
ATOM 1686 N N . ARG A 1 216 ? 15.861 -8.260 -27.504 1.00 89.25 216 ARG A N 1
ATOM 1687 C CA . ARG A 1 216 ? 14.442 -8.616 -27.715 1.00 89.25 216 ARG A CA 1
ATOM 1688 C C . ARG A 1 216 ? 13.856 -9.480 -26.593 1.00 89.25 216 ARG A C 1
ATOM 1690 O O . ARG A 1 216 ? 13.066 -10.386 -26.832 1.00 89.25 216 ARG A O 1
ATOM 1697 N N . GLN A 1 217 ? 14.288 -9.229 -25.361 1.00 88.69 217 GLN A N 1
ATOM 1698 C CA . GLN A 1 217 ? 13.818 -9.956 -24.181 1.00 88.69 217 GLN A CA 1
ATOM 1699 C C . GLN A 1 217 ? 12.591 -9.304 -23.542 1.00 88.69 217 GLN A C 1
ATOM 1701 O O . GLN A 1 217 ? 11.941 -9.928 -22.703 1.00 88.69 217 GLN A O 1
ATOM 1706 N N . ILE A 1 218 ? 12.341 -8.037 -23.873 1.00 92.19 218 ILE A N 1
ATOM 1707 C CA . ILE A 1 218 ? 11.266 -7.217 -23.323 1.00 92.19 218 ILE A CA 1
ATOM 1708 C C . ILE A 1 218 ? 10.675 -6.341 -24.428 1.00 92.19 218 ILE A C 1
ATOM 1710 O O . ILE A 1 218 ? 11.389 -5.901 -25.329 1.00 92.19 218 ILE A O 1
ATOM 1714 N N . ASP A 1 219 ? 9.388 -6.054 -24.292 1.00 94.56 219 ASP A N 1
ATOM 1715 C CA . ASP A 1 219 ? 8.616 -5.157 -25.153 1.00 94.56 219 ASP A CA 1
ATOM 1716 C C . ASP A 1 219 ? 8.292 -3.836 -24.443 1.00 94.56 219 ASP A C 1
ATOM 1718 O O . ASP A 1 219 ? 7.902 -2.860 -25.080 1.00 94.56 219 ASP A O 1
ATOM 1722 N N . LEU A 1 220 ? 8.443 -3.792 -23.114 1.00 96.50 220 LEU A N 1
ATOM 1723 C CA . LEU A 1 220 ? 8.110 -2.640 -22.283 1.00 96.50 220 LEU A CA 1
ATOM 1724 C C . LEU A 1 220 ? 9.033 -2.554 -21.061 1.00 96.50 220 LEU A C 1
ATOM 1726 O O . LEU A 1 220 ? 9.167 -3.508 -20.295 1.00 96.50 220 LEU A O 1
ATOM 1730 N N . GLY A 1 221 ? 9.630 -1.386 -20.843 1.00 95.94 221 GLY A N 1
ATOM 1731 C CA . GLY A 1 221 ? 10.431 -1.093 -19.660 1.00 95.94 221 GLY A CA 1
ATOM 1732 C C . GLY A 1 221 ? 9.611 -0.325 -18.636 1.00 95.94 221 GLY A C 1
ATOM 1733 O O . GLY A 1 221 ? 8.919 0.626 -18.984 1.00 95.94 221 GLY A O 1
ATOM 1734 N N . LEU A 1 222 ? 9.680 -0.714 -17.370 1.00 97.31 222 LEU A N 1
ATOM 1735 C CA . LEU A 1 222 ? 8.979 -0.067 -16.269 1.00 97.31 222 LEU A CA 1
ATOM 1736 C C . LEU A 1 222 ? 9.987 0.346 -15.197 1.00 97.31 222 LEU A C 1
ATOM 1738 O O . LEU A 1 222 ? 10.835 -0.448 -14.792 1.00 97.31 222 LEU A O 1
ATOM 1742 N N . VAL A 1 223 ? 9.870 1.570 -14.692 1.00 96.69 223 VAL A N 1
ATOM 1743 C CA . VAL A 1 223 ? 10.725 2.063 -13.604 1.00 96.69 223 VAL A CA 1
ATOM 1744 C C . VAL A 1 223 ? 9.846 2.642 -12.504 1.00 96.69 223 VAL A C 1
ATOM 1746 O O . VAL A 1 223 ? 9.148 3.627 -12.725 1.00 96.69 223 VAL A O 1
ATOM 1749 N N . LEU A 1 224 ? 9.875 2.041 -11.314 1.00 96.81 224 LEU A N 1
ATOM 1750 C CA . LEU A 1 224 ? 9.241 2.598 -10.116 1.00 96.81 224 LEU A CA 1
ATOM 1751 C C . LEU A 1 224 ? 10.252 3.474 -9.381 1.00 96.81 224 LEU A C 1
ATOM 1753 O O . LEU A 1 224 ? 11.204 2.964 -8.792 1.00 96.81 224 LEU A O 1
ATOM 1757 N N . VAL A 1 225 ? 10.027 4.782 -9.401 1.00 95.50 225 VAL A N 1
ATOM 1758 C CA . VAL A 1 225 ? 10.899 5.789 -8.796 1.00 95.50 225 VAL A CA 1
ATOM 1759 C C . VAL A 1 225 ? 10.291 6.247 -7.478 1.00 95.50 225 VAL A C 1
ATOM 1761 O O . VAL A 1 225 ? 9.115 6.600 -7.441 1.00 95.50 225 VAL A O 1
ATOM 1764 N N . ALA A 1 226 ? 11.062 6.269 -6.389 1.00 93.38 226 ALA A N 1
ATOM 1765 C CA . ALA A 1 226 ? 10.576 6.861 -5.142 1.00 93.38 226 ALA A CA 1
ATOM 1766 C C . ALA A 1 226 ? 10.212 8.341 -5.344 1.00 93.38 226 ALA A C 1
ATOM 1768 O O . ALA A 1 226 ? 11.002 9.105 -5.896 1.00 93.38 226 ALA A O 1
ATOM 1769 N N . ASP A 1 227 ? 9.032 8.739 -4.867 1.00 93.81 227 ASP A N 1
ATOM 1770 C CA . ASP A 1 227 ? 8.467 10.065 -5.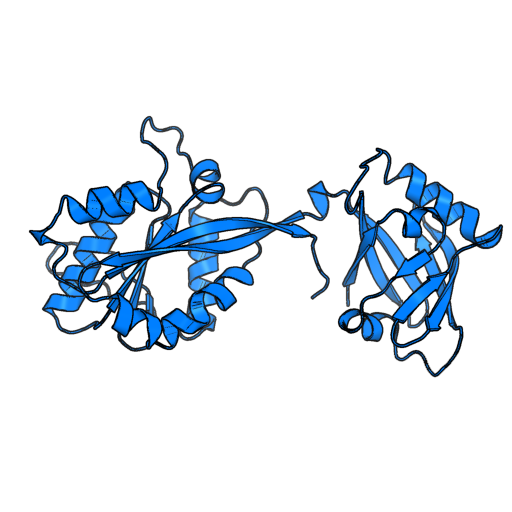103 1.00 93.81 227 ASP A CA 1
ATOM 1771 C C . ASP A 1 227 ? 7.694 10.617 -3.887 1.00 93.81 227 ASP A C 1
ATOM 1773 O O . ASP A 1 227 ? 7.218 9.880 -3.009 1.00 93.81 227 ASP A O 1
ATOM 1777 N N . GLY A 1 228 ? 7.584 11.946 -3.807 1.00 90.12 228 GLY A N 1
ATOM 1778 C CA . GLY A 1 228 ? 6.861 12.652 -2.744 1.00 90.12 228 GLY A CA 1
ATOM 1779 C C . GLY A 1 228 ? 7.280 12.223 -1.320 1.00 90.12 228 GLY A C 1
ATOM 1780 O O . GLY A 1 228 ? 8.474 12.207 -1.003 1.00 90.12 228 GLY A O 1
ATOM 1781 N N . PRO A 1 229 ? 6.330 11.865 -0.431 1.00 89.81 229 PRO A N 1
ATOM 1782 C CA . PRO A 1 229 ? 6.633 11.376 0.917 1.00 89.81 229 PRO A CA 1
ATOM 1783 C C . PRO A 1 229 ? 7.610 10.191 1.001 1.00 89.81 229 PRO A C 1
ATOM 1785 O O . PRO A 1 229 ? 8.361 10.108 1.973 1.00 89.81 229 PRO A O 1
ATOM 1788 N N . LEU A 1 230 ? 7.631 9.280 0.016 1.00 90.19 230 LEU A N 1
ATOM 1789 C CA . LEU A 1 230 ? 8.570 8.149 0.016 1.00 90.19 230 LEU A CA 1
ATOM 1790 C C . LEU A 1 230 ? 10.004 8.630 -0.222 1.00 90.19 230 LEU A C 1
ATOM 1792 O O . LEU A 1 230 ? 10.916 8.268 0.518 1.00 90.19 230 LEU A O 1
ATOM 1796 N N . ALA A 1 231 ? 10.185 9.499 -1.214 1.00 89.62 231 ALA A N 1
ATOM 1797 C CA . ALA A 1 231 ? 11.465 10.121 -1.519 1.00 89.62 231 ALA A CA 1
ATOM 1798 C C . ALA A 1 231 ? 12.009 10.950 -0.348 1.00 89.62 231 ALA A C 1
ATOM 1800 O O . ALA A 1 231 ? 13.192 10.879 -0.024 1.00 89.62 231 ALA A O 1
ATOM 1801 N N . GLN A 1 232 ? 11.140 11.699 0.339 1.00 87.00 232 GLN A N 1
ATOM 1802 C CA . GLN A 1 232 ? 11.515 12.453 1.538 1.00 87.00 232 GLN A CA 1
ATOM 1803 C C . GLN A 1 232 ? 11.969 11.534 2.676 1.00 87.00 232 GLN A C 1
ATOM 1805 O O . GLN A 1 232 ? 12.946 11.841 3.359 1.00 87.00 232 GLN A O 1
ATOM 1810 N N . LYS A 1 233 ? 11.290 10.395 2.861 1.00 85.19 233 LYS A N 1
ATOM 1811 C CA . LYS A 1 233 ? 11.646 9.380 3.863 1.00 85.19 233 LYS A CA 1
ATOM 1812 C C . LYS A 1 233 ? 13.027 8.775 3.607 1.00 85.19 233 LYS A C 1
ATOM 1814 O O . LYS A 1 233 ? 13.732 8.465 4.564 1.00 85.19 233 LYS A O 1
ATOM 1819 N N . TYR A 1 234 ? 13.413 8.642 2.338 1.00 82.81 234 TYR A N 1
ATOM 1820 C CA . TYR A 1 234 ? 14.711 8.112 1.908 1.00 82.81 234 TYR A CA 1
ATOM 1821 C C . TYR A 1 234 ? 15.696 9.159 1.443 1.00 82.81 234 TYR A C 1
ATOM 1823 O O . TYR A 1 234 ? 16.687 8.832 0.793 1.00 82.81 234 TYR A O 1
ATOM 1831 N N . ARG A 1 235 ? 15.478 10.417 1.824 1.00 77.88 235 ARG A N 1
ATOM 1832 C CA . ARG A 1 235 ? 16.486 11.441 1.629 1.00 77.88 235 ARG A CA 1
ATOM 1833 C C . ARG A 1 235 ? 17.738 11.011 2.386 1.00 77.88 235 ARG A C 1
ATOM 1835 O O . ARG A 1 235 ? 17.790 11.065 3.615 1.00 77.88 235 ARG A O 1
ATOM 1842 N N . SER A 1 236 ? 18.720 10.521 1.637 1.00 63.28 236 SER A N 1
ATOM 1843 C CA . SER A 1 236 ? 20.001 10.122 2.197 1.00 63.28 236 SER A CA 1
ATOM 1844 C C . SER A 1 236 ? 20.634 11.325 2.907 1.00 63.28 236 SER A C 1
ATOM 1846 O O . SER A 1 236 ? 20.354 12.477 2.572 1.00 63.28 236 SER A O 1
ATOM 1848 N N . LYS A 1 237 ? 21.525 11.073 3.869 1.00 62.69 237 LYS A N 1
ATOM 1849 C CA . LYS A 1 237 ? 22.346 12.136 4.475 1.00 62.69 237 LYS A CA 1
ATOM 1850 C C . LYS A 1 237 ? 23.365 12.737 3.494 1.00 62.69 237 LYS A C 1
ATOM 1852 O O . LYS A 1 237 ? 24.096 13.645 3.875 1.00 62.69 237 LYS A O 1
ATOM 1857 N N . THR A 1 238 ? 23.455 12.217 2.268 1.00 59.31 238 THR A N 1
ATOM 1858 C CA . THR A 1 238 ? 24.315 12.792 1.232 1.00 59.31 238 THR A CA 1
ATOM 1859 C C . THR A 1 238 ? 23.715 14.101 0.715 1.00 59.31 238 THR A C 1
ATOM 1861 O O . THR A 1 238 ? 22.517 14.352 0.846 1.00 59.31 238 THR A O 1
ATOM 1864 N N . SER A 1 239 ? 24.547 14.956 0.122 1.00 64.38 239 SER A N 1
ATOM 1865 C CA . SER A 1 239 ? 24.131 16.233 -0.473 1.00 64.38 239 SER A CA 1
ATOM 1866 C C . SER A 1 239 ? 23.244 16.077 -1.715 1.00 64.38 239 SER A C 1
ATOM 1868 O O . SER A 1 239 ? 22.778 17.078 -2.261 1.00 64.38 239 SER A O 1
ATOM 1870 N N . LEU A 1 240 ? 23.002 14.846 -2.178 1.00 70.69 240 LEU A N 1
ATOM 1871 C CA . LEU A 1 240 ? 22.213 14.601 -3.373 1.00 70.69 240 LEU A CA 1
ATOM 1872 C C . LEU A 1 240 ? 20.728 14.923 -3.132 1.00 70.69 240 LEU A C 1
ATOM 1874 O O . LEU A 1 240 ? 20.176 14.608 -2.071 1.00 70.69 240 LEU A O 1
ATOM 1878 N N . PRO A 1 241 ? 20.044 15.517 -4.128 1.00 75.88 241 PRO A N 1
ATOM 1879 C CA . PRO A 1 241 ? 18.601 15.671 -4.070 1.00 75.88 241 PRO A CA 1
ATOM 1880 C C . PRO A 1 241 ? 17.935 14.292 -3.961 1.00 75.88 241 PRO A C 1
ATOM 1882 O O . PRO A 1 241 ? 18.452 13.331 -4.542 1.00 75.88 241 PRO A O 1
ATOM 1885 N N . PRO A 1 242 ? 16.790 14.183 -3.264 1.00 79.88 242 PRO A N 1
ATOM 1886 C CA . PRO A 1 242 ? 16.037 12.936 -3.223 1.00 79.88 242 PRO A CA 1
ATOM 1887 C C . PRO A 1 242 ? 15.618 12.504 -4.638 1.00 79.88 242 PRO A C 1
ATOM 1889 O O . PRO A 1 242 ? 15.540 13.332 -5.553 1.00 79.88 242 PRO A O 1
ATOM 1892 N N . SER A 1 243 ? 15.352 11.210 -4.819 1.00 82.44 243 SER A N 1
ATOM 1893 C CA . SER A 1 243 ? 14.702 10.713 -6.037 1.00 82.44 243 SER A CA 1
ATOM 1894 C C . SER A 1 243 ? 13.356 11.413 -6.227 1.00 82.44 243 SER A C 1
ATOM 1896 O O . SER A 1 243 ? 12.674 11.722 -5.254 1.00 82.44 243 SER A O 1
ATOM 1898 N N . SER A 1 244 ? 12.969 11.686 -7.466 1.00 91.94 244 SER A N 1
ATOM 1899 C CA . SER A 1 244 ? 11.609 12.109 -7.796 1.00 91.94 244 SER A CA 1
ATOM 1900 C C . SER A 1 244 ? 11.291 11.691 -9.218 1.00 91.94 244 SER A C 1
ATOM 1902 O O . SER A 1 244 ? 12.202 11.514 -10.035 1.00 91.94 244 SER A O 1
ATOM 1904 N N . LEU A 1 245 ? 10.002 11.551 -9.523 1.00 94.75 245 LEU A N 1
ATOM 1905 C CA . LEU A 1 245 ? 9.570 11.212 -10.876 1.00 94.75 245 LEU A CA 1
ATOM 1906 C C . LEU A 1 245 ? 10.002 12.285 -11.884 1.00 94.75 245 LEU A C 1
ATOM 1908 O O . LEU A 1 245 ? 10.556 11.957 -12.927 1.00 94.75 245 LEU A O 1
ATOM 1912 N N . GLU A 1 246 ? 9.832 13.559 -11.530 1.00 93.44 246 GLU A N 1
ATOM 1913 C CA . GLU A 1 246 ? 10.229 14.700 -12.362 1.00 93.44 246 GLU A CA 1
ATOM 1914 C C . GLU A 1 246 ? 11.736 14.712 -12.653 1.00 93.44 246 GLU A C 1
ATOM 1916 O O . GLU A 1 246 ? 12.171 15.008 -13.766 1.00 93.44 246 GLU A O 1
ATOM 1921 N N . ARG A 1 247 ? 12.569 14.380 -11.659 1.00 91.62 247 ARG A N 1
ATOM 1922 C CA . ARG A 1 247 ? 14.012 14.259 -11.877 1.00 91.62 247 ARG A CA 1
ATOM 1923 C C . ARG A 1 247 ? 14.325 13.070 -12.772 1.00 91.62 247 ARG A C 1
ATOM 1925 O O . ARG A 1 247 ? 15.097 13.227 -13.705 1.00 91.62 247 ARG A O 1
ATOM 1932 N N . ALA A 1 248 ? 13.722 11.912 -12.511 1.00 93.12 248 ALA A N 1
ATOM 1933 C CA . ALA A 1 248 ? 13.950 10.731 -13.328 1.00 93.12 248 ALA A CA 1
ATOM 1934 C C . ALA A 1 248 ? 13.534 10.952 -14.786 1.00 93.12 248 ALA A C 1
ATOM 1936 O O . ALA A 1 248 ? 14.245 10.500 -15.673 1.00 93.12 248 ALA A O 1
ATOM 1937 N N . GLN A 1 249 ? 12.443 11.684 -15.035 1.00 94.62 249 GLN A N 1
ATOM 1938 C CA . GLN A 1 249 ? 12.036 12.099 -16.375 1.00 94.62 249 GLN A CA 1
ATOM 1939 C C . GLN A 1 249 ? 13.085 13.003 -17.031 1.00 94.62 249 GLN A C 1
ATOM 1941 O O . GLN A 1 249 ? 13.493 12.726 -18.154 1.00 94.62 249 GLN A O 1
ATOM 1946 N N . ARG A 1 250 ? 13.554 14.051 -16.344 1.00 92.44 250 ARG A N 1
ATOM 1947 C CA . ARG A 1 250 ? 14.579 14.954 -16.895 1.00 92.44 250 ARG A CA 1
ATOM 1948 C C . ARG A 1 250 ? 15.896 14.236 -17.180 1.00 92.44 250 ARG A C 1
ATOM 1950 O O . ARG A 1 250 ? 16.464 14.415 -18.251 1.00 92.44 250 ARG A O 1
ATOM 1957 N N . ASP A 1 251 ? 16.361 13.412 -16.243 1.00 90.88 251 ASP A N 1
ATOM 1958 C CA . ASP A 1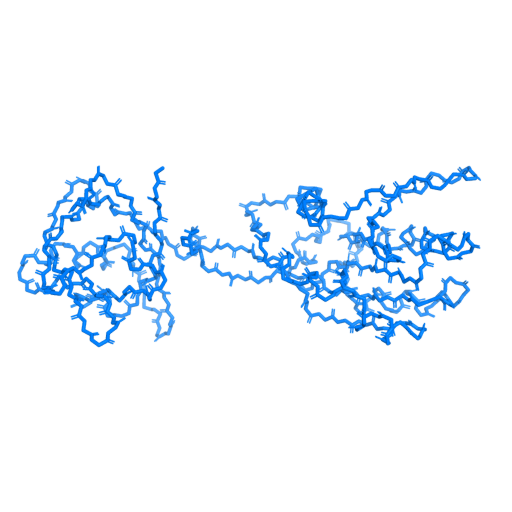 251 ? 17.592 12.627 -16.385 1.00 90.88 251 ASP A CA 1
ATOM 1959 C C . ASP A 1 251 ? 17.454 11.622 -17.544 1.00 90.88 251 ASP A C 1
ATOM 1961 O O . ASP A 1 251 ? 18.387 11.423 -18.319 1.00 90.88 251 ASP A O 1
ATOM 1965 N N . ALA A 1 252 ? 16.267 11.035 -17.708 1.00 89.62 252 ALA A N 1
ATOM 1966 C CA . ALA A 1 252 ? 15.922 10.172 -18.826 1.00 89.62 252 ALA A CA 1
ATOM 1967 C C . ALA A 1 252 ? 15.961 10.923 -20.175 1.00 89.62 252 ALA A C 1
ATOM 1969 O O . ALA A 1 252 ? 16.653 10.506 -21.104 1.00 89.62 252 ALA A O 1
ATOM 1970 N N . GLU A 1 253 ? 15.260 12.050 -20.286 1.00 88.25 253 GLU A N 1
ATOM 1971 C CA . GLU A 1 253 ? 15.207 12.875 -21.502 1.00 88.25 253 GLU A CA 1
ATOM 1972 C C . GLU A 1 253 ? 16.584 13.437 -21.895 1.00 88.25 253 GLU A C 1
ATOM 1974 O O . GLU A 1 253 ? 16.877 13.583 -23.082 1.00 88.25 253 GLU A O 1
ATOM 1979 N N . ALA A 1 254 ? 17.461 13.686 -20.918 1.00 88.69 254 ALA A N 1
ATOM 1980 C CA . ALA A 1 254 ? 18.846 14.097 -21.144 1.00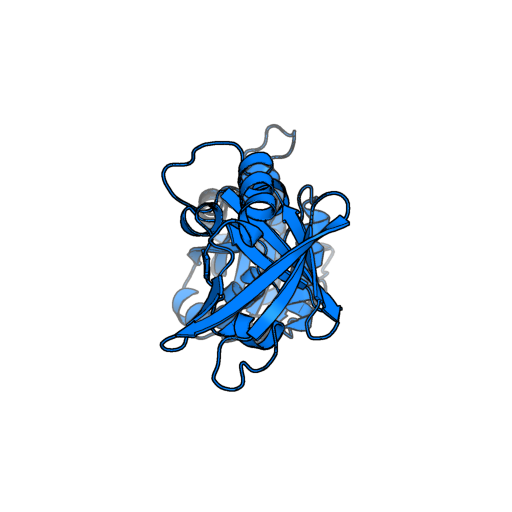 88.69 254 ALA A CA 1
ATOM 1981 C C . ALA A 1 254 ? 19.743 12.980 -21.716 1.00 88.69 254 ALA A C 1
ATOM 1983 O O . ALA A 1 254 ? 20.862 13.253 -22.155 1.00 88.69 254 ALA A O 1
ATOM 1984 N N . LEU A 1 255 ? 19.267 11.730 -21.743 1.00 86.25 255 LEU A N 1
ATOM 1985 C CA . LEU A 1 255 ? 19.980 10.558 -22.252 1.00 86.25 255 LEU A CA 1
ATOM 1986 C C . LEU A 1 255 ? 19.282 9.962 -23.489 1.00 86.25 255 LEU A C 1
ATOM 1988 O O . LEU A 1 255 ? 18.915 8.784 -23.487 1.00 86.25 255 LEU A O 1
ATOM 1992 N N . PRO A 1 256 ? 19.133 10.718 -24.594 1.00 79.00 256 PRO A N 1
ATOM 1993 C CA . PRO A 1 256 ? 18.365 10.273 -25.760 1.00 79.00 256 PRO A CA 1
ATOM 1994 C C . PRO A 1 256 ? 18.935 9.002 -26.407 1.00 79.00 256 PRO A C 1
ATOM 1996 O O . PRO A 1 256 ? 18.195 8.208 -26.981 1.00 79.00 256 PRO A O 1
ATOM 1999 N N . PHE A 1 257 ? 20.241 8.752 -26.264 1.00 78.12 257 PHE A N 1
ATOM 2000 C CA . PHE A 1 257 ? 20.874 7.526 -26.757 1.00 78.12 257 PHE A CA 1
ATOM 2001 C C . PHE A 1 257 ? 20.450 6.270 -25.975 1.00 78.12 257 PHE A C 1
ATOM 2003 O O . PHE A 1 257 ? 20.454 5.177 -26.538 1.00 78.12 257 PHE A O 1
ATOM 2010 N N . LEU A 1 258 ? 20.039 6.412 -24.708 1.00 75.00 258 LEU A N 1
ATOM 2011 C CA . LEU A 1 258 ? 19.503 5.318 -23.887 1.00 75.00 258 LEU A CA 1
ATOM 2012 C C . LEU A 1 258 ? 17.982 5.201 -23.977 1.00 75.00 258 LEU A C 1
ATOM 2014 O O . LEU A 1 258 ? 17.432 4.175 -23.586 1.00 75.00 258 LEU A O 1
ATOM 2018 N N . ILE A 1 259 ? 17.291 6.227 -24.479 1.00 75.75 259 ILE A N 1
ATOM 2019 C CA . ILE A 1 259 ? 15.827 6.301 -24.447 1.00 75.75 259 ILE A CA 1
ATOM 2020 C C . ILE A 1 259 ? 15.274 6.461 -25.854 1.00 75.75 259 ILE A C 1
ATOM 2022 O O . ILE A 1 259 ? 14.784 7.506 -26.265 1.00 75.75 259 ILE A O 1
ATOM 2026 N N . HIS A 1 260 ? 15.328 5.355 -26.583 1.00 86.88 260 HIS A N 1
ATOM 2027 C CA . HIS A 1 260 ? 14.621 5.152 -27.848 1.00 86.88 260 HIS A CA 1
ATOM 2028 C C . HIS A 1 260 ? 13.684 3.935 -27.776 1.00 86.88 260 HIS A C 1
ATOM 2030 O O . HIS A 1 260 ? 13.167 3.470 -28.790 1.00 86.88 260 HIS A O 1
ATOM 2036 N N . TRP A 1 261 ? 13.448 3.430 -26.563 1.00 92.12 261 TRP A N 1
ATOM 2037 C CA . TRP A 1 261 ? 12.609 2.273 -26.287 1.00 92.12 261 TRP A CA 1
ATOM 2038 C C . TRP A 1 261 ? 11.397 2.653 -25.435 1.00 92.12 261 TRP A C 1
ATOM 2040 O O . TRP A 1 261 ? 11.471 3.615 -24.664 1.00 92.12 261 TRP A O 1
ATOM 2050 N N . PRO A 1 262 ? 10.295 1.892 -25.523 1.00 95.38 262 PRO A N 1
ATOM 2051 C CA . PRO A 1 262 ? 9.087 2.168 -24.759 1.00 95.38 262 PRO A CA 1
ATOM 2052 C C . PRO A 1 262 ? 9.305 1.946 -23.259 1.00 95.38 262 PRO A C 1
ATOM 2054 O O . PRO A 1 262 ? 9.239 0.823 -22.757 1.00 95.38 262 PRO A O 1
ATOM 2057 N N . ILE A 1 263 ? 9.529 3.037 -22.526 1.00 95.81 263 ILE A N 1
ATOM 2058 C CA . ILE A 1 263 ? 9.715 3.039 -21.073 1.00 95.81 263 ILE A CA 1
ATOM 2059 C C . ILE A 1 263 ? 8.577 3.809 -20.394 1.00 95.81 263 ILE A C 1
ATOM 2061 O O . ILE A 1 263 ? 8.204 4.904 -20.805 1.00 95.81 263 ILE A O 1
ATOM 2065 N N . CYS A 1 264 ? 8.026 3.250 -19.322 1.00 96.75 264 CYS A N 1
ATOM 2066 C CA . CYS A 1 264 ? 7.061 3.904 -18.449 1.00 96.75 264 CYS A CA 1
ATOM 2067 C C . CYS A 1 264 ? 7.697 4.146 -17.077 1.00 96.75 264 CYS A C 1
ATOM 2069 O O . CYS A 1 264 ? 8.090 3.199 -16.391 1.00 96.75 264 CYS A O 1
ATOM 2071 N N . LEU A 1 265 ? 7.772 5.408 -16.661 1.00 97.19 265 LEU A N 1
ATOM 2072 C CA . LEU A 1 265 ? 8.189 5.786 -15.316 1.00 97.19 265 LEU A CA 1
ATOM 2073 C C . LEU A 1 265 ? 6.954 5.915 -14.420 1.00 97.19 265 LEU A C 1
ATOM 2075 O O . LEU A 1 265 ? 5.926 6.461 -14.824 1.00 97.19 265 LEU A O 1
ATOM 2079 N N . PHE A 1 266 ? 7.065 5.435 -13.190 1.00 97.56 266 PHE A N 1
ATOM 2080 C CA . PHE A 1 266 ? 6.023 5.494 -12.176 1.00 97.56 266 PHE A CA 1
ATOM 2081 C C . PHE A 1 266 ? 6.551 6.198 -10.933 1.00 97.56 266 PHE A C 1
ATOM 2083 O O . PHE A 1 266 ? 7.567 5.784 -10.374 1.00 97.56 266 PHE A O 1
ATOM 2090 N N . GLY A 1 267 ? 5.832 7.213 -10.463 1.00 96.69 267 GLY A N 1
ATOM 2091 C CA . GLY A 1 267 ? 6.060 7.790 -9.143 1.00 96.69 267 GLY A CA 1
ATOM 2092 C C . GLY A 1 267 ? 5.510 6.846 -8.081 1.00 96.69 267 GLY A C 1
ATOM 2093 O O . GLY A 1 267 ? 4.309 6.590 -8.036 1.00 96.69 267 GLY A O 1
ATOM 2094 N N . LEU A 1 268 ? 6.379 6.290 -7.243 1.00 96.12 268 LEU A N 1
ATOM 2095 C CA . LEU A 1 268 ? 6.016 5.443 -6.116 1.00 96.12 268 LEU A CA 1
ATOM 2096 C C . LEU A 1 268 ? 6.002 6.289 -4.849 1.00 96.12 268 LEU A C 1
ATOM 2098 O O . LEU A 1 268 ? 7.037 6.801 -4.423 1.00 96.12 268 LEU A O 1
ATOM 2102 N N . SER A 1 269 ? 4.842 6.401 -4.212 1.00 94.38 269 SER A N 1
ATOM 2103 C CA . SER A 1 269 ? 4.682 7.256 -3.043 1.00 94.38 269 SER A CA 1
ATOM 2104 C C . SER A 1 269 ? 4.023 6.547 -1.863 1.00 94.38 269 SER A C 1
ATOM 2106 O O . SER A 1 269 ? 3.585 5.401 -1.963 1.00 94.38 269 SER A O 1
ATOM 2108 N N . LEU A 1 270 ? 3.983 7.233 -0.717 1.00 91.62 270 LEU A N 1
ATOM 2109 C CA . LEU A 1 270 ? 3.341 6.753 0.505 1.00 91.62 270 LEU A CA 1
ATOM 2110 C C . LEU A 1 270 ? 2.079 7.552 0.781 1.00 91.62 270 LEU A C 1
ATOM 2112 O O . LEU A 1 270 ? 2.103 8.783 0.834 1.00 91.62 270 LEU A O 1
ATOM 2116 N N . ARG A 1 271 ? 0.982 6.847 1.047 1.00 88.44 271 ARG A N 1
ATOM 2117 C CA . ARG A 1 271 ? -0.226 7.443 1.622 1.00 88.44 271 ARG A CA 1
ATOM 2118 C C . ARG A 1 271 ? -0.468 6.875 3.005 1.00 88.44 271 ARG A C 1
ATOM 2120 O O . ARG A 1 271 ? -0.287 5.686 3.247 1.00 88.44 271 ARG A O 1
ATOM 2127 N N . ARG A 1 272 ? -0.929 7.721 3.921 1.00 84.38 272 ARG A N 1
ATOM 2128 C CA . ARG A 1 272 ? -1.322 7.282 5.261 1.00 84.38 272 ARG A CA 1
ATOM 2129 C C . ARG A 1 272 ? -2.763 6.802 5.234 1.00 84.38 272 ARG A C 1
ATOM 2131 O O . ARG A 1 272 ? -3.667 7.553 4.866 1.00 84.38 272 ARG A O 1
ATOM 2138 N N . ARG A 1 273 ? -2.986 5.572 5.679 1.00 80.00 273 ARG A N 1
ATOM 2139 C CA . ARG A 1 273 ? -4.309 5.027 5.977 1.00 80.00 273 ARG A CA 1
ATOM 2140 C C . ARG A 1 273 ? -4.366 4.561 7.419 1.00 80.00 273 ARG A C 1
ATOM 2142 O O . ARG A 1 273 ? -3.349 4.387 8.068 1.00 80.00 273 ARG A O 1
ATOM 2149 N N . LEU A 1 274 ? -5.571 4.414 7.951 1.00 75.94 274 LEU A N 1
ATOM 2150 C CA . LEU A 1 274 ? -5.739 3.742 9.236 1.00 75.94 274 LEU A CA 1
ATOM 2151 C C . LEU A 1 274 ? -5.716 2.235 9.010 1.00 75.94 274 LEU A C 1
ATOM 2153 O O . LEU A 1 274 ? -6.316 1.785 8.030 1.00 75.94 274 LEU A O 1
ATOM 2157 N N . LYS A 1 275 ? -5.087 1.490 9.929 1.00 74.50 275 LYS A N 1
ATOM 2158 C CA . LYS A 1 275 ? -5.219 0.042 10.072 1.00 74.50 275 LYS A CA 1
ATOM 2159 C C . LYS A 1 275 ? -6.696 -0.281 9.932 1.00 74.50 275 LYS A C 1
ATOM 2161 O O . LYS A 1 275 ? -7.548 0.249 10.648 1.00 74.50 275 LYS A O 1
ATOM 2166 N N . ARG A 1 276 ? -6.997 -1.090 8.936 1.00 66.88 276 ARG A N 1
ATOM 2167 C CA . ARG A 1 276 ? -8.293 -1.727 8.766 1.00 66.88 276 ARG A CA 1
ATOM 2168 C C . ARG A 1 276 ? -8.040 -3.188 9.117 1.00 66.88 276 ARG A C 1
ATOM 2170 O O . ARG A 1 276 ? -6.978 -3.695 8.763 1.00 66.88 276 ARG A O 1
ATOM 2177 N N . GLY A 1 277 ? -8.955 -3.812 9.862 1.00 52.28 277 GLY A N 1
ATOM 2178 C CA . GLY A 1 277 ? -8.916 -5.265 10.034 1.00 52.28 277 GLY A CA 1
ATOM 2179 C C . GLY A 1 277 ? -8.817 -5.912 8.653 1.00 52.28 277 GLY A C 1
ATOM 2180 O O . GLY A 1 277 ? -9.413 -5.382 7.705 1.00 52.28 277 GLY A O 1
ATOM 2181 N N . LEU A 1 278 ? -7.966 -6.934 8.555 1.00 34.53 278 LEU A N 1
ATOM 2182 C CA . LEU A 1 278 ? -7.911 -7.828 7.401 1.00 34.53 278 LEU A CA 1
ATOM 2183 C C . LEU A 1 278 ? -9.263 -8.519 7.238 1.00 34.53 278 LEU A C 1
ATOM 2185 O O . LEU A 1 278 ? -9.821 -8.912 8.287 1.00 34.53 278 LEU A O 1
#

pLDDT: mean 86.61, std 10.61, range [34.53, 97.56]

Sequence (278 aa):
MAILHLPVGKMALQGYLDVRPRDQEFFGAALGGDREIELVFGDNEAVLVRLRQAQDRLRLVYTGAEGEPFRRWLRSVFRGHRPRGPRGVLVFQALSADRYQVRAESLRQAQVEELFISERVYLVGARPLSLLNPAVAELDGKLSRIAVPPPSPAAVIRQRIIEELVQAGWIRGQSVGGGLLLEAGLRRSGAELHLVLEPPDLYLALLRLGAGFTHRQIDLGLVLVADGPLAQKYRSKTSLPPSSLERAQRDAEALPFLIHWPICLFGLSLRRRLKRGL

Foldseek 3Di:
DFKFKFFADPVNLQFKGKDDLVRVCVLPDPPPAWDWAWEQEDPRDIAIWTFDDDPSITMTGQDDDRSVVVSVVVCVVLPDDDVDDTSFIWMWDDPDSRYTYIDTGGLVRQKWKAKAFPDKDKFAPLVVVLVPQPLNVCLRVQSRVDTDDPPDDPVRVVVSSVVSVVVVVWDFDDQDDPPDRQGTFTDDRQEGEDEAQFDVVLVSLLVRVQVCVVVVVHQEYEYEWEADASQVSPPDPDPDRTIHQVVSVVVQVVCVVSGNGTYMYTHMYIDIDGDGTD

Secondary structure (DSSP, 8-state):
--EEEEE--TTGGGTEEEEPGGGGGGG----SS-EEEEEEETTTEEEEEEEEEETTEEEEE--TTTTHHHHHHHHHHS-S--SSS--EEEEEEESSSSEEEEEEEEHHHHEEEEEEEEEEEEETTHHHHHHH-HHHHHHHHHHTT-EEPSS--HHHHHHHHHHHHHHTT-EEPPPB-SS--BPP-EEETTEEEEEESSTTHHHHHHHHHHHHHHTT--SEEEEEEE-HHHHHHT--SSSSPPP-HHHHHHHHHT-TTT--S-EEEEEEEEEEEE----